Protein AF-0000000074164234 (afdb_homodimer)

Structure (mmCIF, N/CA/C/O backbone):
data_AF-0000000074164234-model_v1
#
loop_
_entity.id
_entity.type
_entity.pdbx_description
1 polymer 'Acyl-CoA thioesterase'
#
loop_
_atom_site.group_PDB
_atom_site.id
_atom_site.type_symbol
_atom_site.label_atom_id
_atom_site.label_alt_id
_atom_site.label_comp_id
_atom_site.label_asym_id
_atom_site.label_entity_id
_atom_site.label_seq_id
_atom_site.pdbx_PDB_ins_code
_atom_site.Cartn_x
_atom_site.Cartn_y
_atom_site.Cartn_z
_atom_site.occupancy
_atom_site.B_iso_or_equiv
_atom_site.auth_seq_id
_atom_site.auth_comp_id
_atom_site.auth_asym_id
_atom_site.auth_atom_id
_atom_site.pdbx_PDB_model_num
ATOM 1 N N . MET A 1 1 ? -7.734 9.016 20.547 1 56.59 1 MET A N 1
ATOM 2 C CA . MET A 1 1 ? -8.773 8.359 19.75 1 56.59 1 MET A CA 1
ATOM 3 C C . MET A 1 1 ? -9.836 9.359 19.312 1 56.59 1 MET A C 1
ATOM 5 O O . MET A 1 1 ? -10.367 10.109 20.125 1 56.59 1 MET A O 1
ATOM 9 N N . THR A 1 2 ? -9.555 9.797 17.906 1 63.31 2 THR A N 1
ATOM 10 C CA . THR A 1 2 ? -10.297 11.023 17.609 1 63.31 2 THR A CA 1
ATOM 11 C C . THR A 1 2 ? -11.805 10.773 17.656 1 63.31 2 THR A C 1
ATOM 13 O O . THR A 1 2 ? -12.266 9.68 17.312 1 63.31 2 THR A O 1
ATOM 16 N N . THR A 1 3 ? -12.469 11.641 18.266 1 69.12 3 THR A N 1
ATOM 17 C CA . THR A 1 3 ? -13.914 11.648 18.469 1 69.12 3 THR A CA 1
ATOM 18 C C . THR A 1 3 ? -14.641 11.992 17.172 1 69.12 3 THR A C 1
ATOM 20 O O . THR A 1 3 ? -15.781 11.594 16.969 1 69.12 3 THR A O 1
ATOM 23 N N . ASN A 1 4 ? -13.953 12.664 16.234 1 87 4 ASN A N 1
ATOM 24 C CA . ASN A 1 4 ? -14.617 13.07 14.992 1 87 4 ASN A CA 1
ATOM 25 C C . ASN A 1 4 ? -13.805 12.68 13.766 1 87 4 ASN A C 1
ATOM 27 O O . ASN A 1 4 ? -12.984 13.461 13.281 1 87 4 ASN A O 1
ATOM 31 N N . PRO A 1 5 ? -14.055 11.562 13.227 1 94.25 5 PRO A N 1
ATOM 32 C CA . PRO A 1 5 ? -13.289 11.125 12.055 1 94.25 5 PRO A CA 1
ATOM 33 C C . PRO A 1 5 ? -13.539 11.992 10.828 1 94.25 5 PRO A C 1
ATOM 35 O O . PRO A 1 5 ? -14.594 12.633 10.719 1 94.25 5 PRO A O 1
ATOM 38 N N . PHE A 1 6 ? -12.578 12.211 9.977 1 96 6 PHE A N 1
ATOM 39 C CA . PHE A 1 6 ? -12.703 12.906 8.703 1 96 6 PHE A CA 1
ATOM 40 C C . PHE A 1 6 ? -13.219 11.961 7.621 1 96 6 PHE A C 1
ATOM 42 O O . PHE A 1 6 ? -12.742 10.828 7.5 1 96 6 PHE A O 1
ATOM 49 N N . LYS A 1 7 ? -14.211 12.406 6.879 1 97.56 7 LYS A N 1
ATOM 50 C CA . LYS A 1 7 ? -14.805 11.586 5.824 1 97.56 7 LYS A CA 1
ATOM 51 C C . LYS A 1 7 ? -14.531 12.188 4.445 1 97.56 7 LYS A C 1
ATOM 53 O O . LYS A 1 7 ? -14.789 13.375 4.215 1 97.56 7 LYS A O 1
ATOM 58 N N . TYR A 1 8 ? -14 11.469 3.572 1 98.38 8 TYR A N 1
ATOM 59 C CA . TYR A 1 8 ? -13.68 11.852 2.205 1 98.38 8 TYR A CA 1
ATOM 60 C C . TYR A 1 8 ? -14.414 10.977 1.201 1 98.38 8 TYR A C 1
ATOM 62 O O . TYR A 1 8 ? -14.32 9.75 1.256 1 98.38 8 TYR A O 1
ATOM 70 N N . ILE A 1 9 ? -15.188 11.633 0.281 1 98.75 9 ILE A N 1
ATOM 71 C CA . ILE A 1 9 ? -15.984 10.898 -0.7 1 98.75 9 ILE A CA 1
ATOM 72 C C . ILE A 1 9 ? -15.367 11.07 -2.09 1 98.75 9 ILE A C 1
ATOM 74 O O . ILE A 1 9 ? -15.016 12.18 -2.488 1 98.75 9 ILE A O 1
ATOM 78 N N . THR A 1 10 ? -15.227 9.969 -2.775 1 98.69 10 THR A N 1
ATOM 79 C CA . THR A 1 10 ? -14.695 10.039 -4.133 1 98.69 10 THR A CA 1
ATOM 80 C C . THR A 1 10 ? -15.281 8.93 -5 1 98.69 10 THR A C 1
ATOM 82 O O . THR A 1 10 ? -15.852 7.965 -4.484 1 98.69 10 THR A O 1
ATOM 85 N N . ASN A 1 11 ? -15.164 9.039 -6.305 1 98.44 11 ASN A N 1
ATOM 86 C CA . ASN A 1 11 ? -15.594 8.023 -7.262 1 98.44 11 ASN A CA 1
ATOM 87 C C . ASN A 1 11 ? -14.492 7.004 -7.531 1 98.44 11 ASN A C 1
ATOM 89 O O . ASN A 1 11 ? -13.312 7.355 -7.578 1 98.44 11 ASN A O 1
ATOM 93 N N . ILE A 1 12 ? -14.914 5.773 -7.672 1 98.69 12 ILE A N 1
ATOM 94 C CA . ILE A 1 12 ? -14.008 4.809 -8.273 1 98.69 12 ILE A CA 1
ATOM 95 C C . ILE A 1 12 ? -13.914 5.055 -9.781 1 98.69 12 ILE A C 1
ATOM 97 O O . ILE A 1 12 ? -14.922 4.973 -10.492 1 98.69 12 ILE A O 1
ATOM 101 N N . ARG A 1 13 ? -12.805 5.359 -10.273 1 98.5 13 ARG A N 1
ATOM 102 C CA . ARG A 1 13 ? -12.609 5.617 -11.695 1 98.5 13 ARG A CA 1
ATOM 103 C C . ARG A 1 13 ? -12.469 4.312 -12.477 1 98.5 13 ARG A C 1
ATOM 105 O O . ARG A 1 13 ? -12.078 3.287 -11.914 1 98.5 13 ARG A O 1
ATOM 112 N N . PHE A 1 14 ? -12.766 4.352 -13.766 1 98.31 14 PHE A N 1
ATOM 113 C CA . PHE A 1 14 ? -12.617 3.189 -14.633 1 98.31 14 PHE A CA 1
ATOM 114 C C . PHE A 1 14 ? -11.18 2.674 -14.602 1 98.31 14 PHE A C 1
ATOM 116 O O . PHE A 1 14 ? -10.953 1.467 -14.492 1 98.31 14 PHE A O 1
ATOM 123 N N . VAL A 1 15 ? -10.117 3.477 -14.594 1 97.94 15 VAL A N 1
ATOM 124 C CA . VAL A 1 15 ? -8.703 3.135 -14.695 1 97.94 15 VAL A CA 1
ATOM 125 C C . VAL A 1 15 ? -8.219 2.549 -13.375 1 97.94 15 VAL A C 1
ATOM 127 O O . VAL A 1 15 ? -7.137 1.958 -13.305 1 97.94 15 VAL A O 1
ATOM 130 N N . ASP A 1 16 ? -9.07 2.693 -12.266 1 98.44 16 ASP A N 1
ATOM 131 C CA . ASP A 1 16 ? -8.695 2.152 -10.961 1 98.44 16 ASP A CA 1
ATOM 132 C C . ASP A 1 16 ? -8.797 0.628 -10.953 1 98.44 16 ASP A C 1
ATOM 134 O O . ASP A 1 16 ? -8.289 -0.025 -10.039 1 98.44 16 ASP A O 1
ATOM 138 N N . THR A 1 17 ? -9.539 0.045 -11.938 1 98.25 17 THR A N 1
ATOM 139 C CA . THR A 1 17 ? -9.797 -1.39 -11.945 1 98.25 17 THR A CA 1
ATOM 140 C C . THR A 1 17 ? -8.719 -2.135 -12.719 1 98.25 17 THR A C 1
ATOM 142 O O . THR A 1 17 ? -8.023 -1.539 -13.547 1 98.25 17 THR A O 1
ATOM 145 N N . ASP A 1 18 ? -8.57 -3.416 -12.359 1 96.75 18 ASP A N 1
ATOM 146 C CA . ASP A 1 18 ? -7.582 -4.242 -13.047 1 96.75 18 ASP A CA 1
ATOM 147 C C . ASP A 1 18 ? -8.258 -5.289 -13.93 1 96.75 18 ASP A C 1
ATOM 149 O O . ASP A 1 18 ? -9.461 -5.211 -14.188 1 96.75 18 ASP A O 1
ATOM 153 N N . LYS A 1 19 ? -7.457 -6.191 -14.5 1 92.5 19 LYS A N 1
ATOM 154 C CA . LYS A 1 19 ? -7.93 -7.152 -15.492 1 92.5 19 LYS A CA 1
ATOM 155 C C . LYS A 1 19 ? -9.008 -8.055 -14.906 1 92.5 19 LYS A C 1
ATOM 157 O O . LYS A 1 19 ? -9.734 -8.727 -15.648 1 92.5 19 LYS A O 1
ATOM 162 N N . TYR A 1 20 ? -9.18 -8.109 -13.57 1 91.88 20 TYR A N 1
ATOM 163 C CA . TYR A 1 20 ? -10.18 -8.961 -12.945 1 91.88 20 TYR A CA 1
ATOM 164 C C . TYR A 1 20 ? -11.453 -8.18 -12.641 1 91.88 20 TYR A C 1
ATOM 166 O O . TYR A 1 20 ? -12.383 -8.711 -12.039 1 91.88 20 TYR A O 1
ATOM 174 N N . GLY A 1 21 ? -11.398 -6.832 -12.969 1 95 21 GLY A N 1
ATOM 175 C CA . GLY A 1 21 ? -12.594 -6.012 -12.82 1 95 21 GLY A CA 1
ATOM 176 C C . GLY A 1 21 ? -12.734 -5.406 -11.438 1 95 21 GLY A C 1
ATOM 177 O O . GLY A 1 21 ? -13.773 -4.824 -11.117 1 95 21 GLY A O 1
ATOM 178 N N . HIS A 1 22 ? -11.773 -5.617 -10.609 1 97 22 HIS A N 1
ATOM 179 C CA . HIS A 1 22 ? -11.758 -5.055 -9.266 1 97 22 HIS A CA 1
ATOM 180 C C . HIS A 1 22 ? -10.789 -3.877 -9.172 1 97 22 HIS A C 1
ATOM 182 O O . HIS A 1 22 ? -9.859 -3.773 -9.969 1 97 22 HIS A O 1
ATOM 188 N N . VAL A 1 23 ? -11.055 -2.98 -8.234 1 98.62 23 VAL A N 1
ATOM 189 C CA . VAL A 1 23 ? -10.031 -1.978 -7.957 1 98.62 23 VAL A CA 1
ATOM 190 C C . VAL A 1 23 ? -8.711 -2.664 -7.602 1 98.62 23 VAL A C 1
ATOM 192 O O . VAL A 1 23 ? -8.68 -3.549 -6.742 1 98.62 23 VAL A O 1
ATOM 195 N N . ASN A 1 24 ? -7.68 -2.277 -8.281 1 98.25 24 ASN A N 1
ATOM 196 C CA . ASN A 1 24 ? -6.367 -2.857 -8.016 1 98.25 24 ASN A CA 1
ATOM 197 C C . ASN A 1 24 ? -5.91 -2.584 -6.586 1 98.25 24 ASN A C 1
ATOM 199 O O . ASN A 1 24 ? -6.105 -1.482 -6.066 1 98.25 24 ASN A O 1
ATOM 203 N N . ASN A 1 25 ? -5.27 -3.555 -6.012 1 97.94 25 ASN A N 1
ATOM 204 C CA . ASN A 1 25 ? -4.875 -3.479 -4.609 1 97.94 25 ASN A CA 1
ATOM 205 C C . ASN A 1 25 ? -3.99 -2.266 -4.344 1 97.94 25 ASN A C 1
ATOM 207 O O . ASN A 1 25 ? -4.023 -1.696 -3.25 1 97.94 25 ASN A O 1
ATOM 211 N N . SER A 1 26 ? -3.16 -1.853 -5.273 1 98.06 26 SER A N 1
ATOM 212 C CA . SER A 1 26 ? -2.258 -0.723 -5.07 1 98.06 26 SER A CA 1
ATOM 213 C C . SER A 1 26 ? -3.02 0.598 -5.066 1 98.06 26 SER A C 1
ATOM 215 O O . SER A 1 26 ? -2.568 1.579 -4.473 1 98.06 26 SER A O 1
ATOM 217 N N . ILE A 1 27 ? -4.152 0.667 -5.676 1 98.56 27 ILE A N 1
ATOM 218 C CA . ILE A 1 27 ? -4.918 1.894 -5.871 1 98.56 27 ILE A CA 1
ATOM 219 C C . ILE A 1 27 ? -5.523 2.34 -4.539 1 98.56 27 ILE A C 1
ATOM 221 O O . ILE A 1 27 ? -5.754 3.531 -4.324 1 98.56 27 ILE A O 1
ATOM 225 N N . TYR A 1 28 ? -5.785 1.416 -3.625 1 98.88 28 TYR A N 1
ATOM 226 C CA . TYR A 1 28 ? -6.387 1.733 -2.334 1 98.88 28 TYR A CA 1
ATOM 227 C C . TYR A 1 28 ? -5.543 2.75 -1.574 1 98.88 28 TYR A C 1
ATOM 229 O O . TYR A 1 28 ? -6.078 3.605 -0.866 1 98.88 28 TYR A O 1
ATOM 237 N N . PHE A 1 29 ? -4.27 2.658 -1.749 1 98.75 29 PHE A N 1
ATOM 238 C CA . PHE A 1 29 ? -3.359 3.553 -1.041 1 98.75 29 PHE A CA 1
ATOM 239 C C . PHE A 1 29 ? -3.469 4.973 -1.58 1 98.75 29 PHE A C 1
ATOM 241 O O . PHE A 1 29 ? -3.186 5.938 -0.865 1 98.75 29 PHE A O 1
ATOM 248 N N . ASN A 1 30 ? -3.873 5.117 -2.838 1 98.31 30 ASN A N 1
ATOM 249 C CA . ASN A 1 30 ? -4.188 6.441 -3.365 1 98.31 30 ASN A CA 1
ATOM 250 C C . ASN A 1 30 ? -5.402 7.047 -2.666 1 98.31 30 ASN A C 1
ATOM 252 O O . ASN A 1 30 ? -5.438 8.25 -2.408 1 98.31 30 ASN A O 1
ATOM 256 N N . TYR A 1 31 ? -6.383 6.203 -2.373 1 98.81 31 TYR A N 1
ATOM 257 C CA . TYR A 1 31 ? -7.566 6.695 -1.679 1 98.81 31 TYR A CA 1
ATOM 258 C C . TYR A 1 31 ? -7.207 7.227 -0.297 1 98.81 31 TYR A C 1
ATOM 260 O O . TYR A 1 31 ? -7.703 8.281 0.119 1 98.81 31 TYR A O 1
ATOM 268 N N . PHE A 1 32 ? -6.328 6.488 0.402 1 98.75 32 PHE A N 1
ATOM 269 C CA . PHE A 1 32 ? -5.902 6.922 1.729 1 98.75 32 PHE A CA 1
ATOM 270 C C . PHE A 1 32 ? -5.109 8.219 1.646 1 98.75 32 PHE A C 1
ATOM 272 O O . PHE A 1 32 ? -5.285 9.117 2.479 1 98.75 32 PHE A O 1
ATOM 279 N N . GLU A 1 33 ? -4.25 8.289 0.699 1 98.06 33 GLU A N 1
ATOM 280 C CA . GLU A 1 33 ? -3.471 9.5 0.484 1 98.06 33 GLU A CA 1
ATOM 281 C C . GLU A 1 33 ? -4.375 10.688 0.178 1 98.06 33 GLU A C 1
ATOM 283 O O . GLU A 1 33 ? -4.172 11.781 0.709 1 98.06 33 GLU A O 1
ATOM 288 N N . GLU A 1 34 ? -5.352 10.469 -0.679 1 97.94 34 GLU A N 1
ATOM 289 C CA . GLU A 1 34 ? -6.273 11.547 -1.031 1 97.94 34 GLU A CA 1
ATOM 290 C C . GLU A 1 34 ? -7.062 12.016 0.187 1 97.94 34 GLU A C 1
ATOM 292 O O . GLU A 1 34 ? -7.285 13.219 0.363 1 97.94 34 GLU A O 1
ATOM 297 N N . ALA A 1 35 ? -7.484 11.078 1 1 98.12 35 ALA A N 1
ATOM 298 C CA . ALA A 1 35 ? -8.188 11.438 2.23 1 98.12 35 ALA A CA 1
ATOM 299 C C . ALA A 1 35 ? -7.297 12.281 3.137 1 98.12 35 ALA A C 1
ATOM 301 O O . ALA A 1 35 ? -7.73 13.32 3.65 1 98.12 35 ALA A O 1
ATOM 302 N N . ARG A 1 36 ? -6.102 11.867 3.324 1 96.31 36 ARG A N 1
ATOM 303 C CA . ARG A 1 36 ? -5.152 12.586 4.168 1 96.31 36 ARG A CA 1
ATOM 304 C C . ARG A 1 36 ? -4.895 13.992 3.625 1 96.31 36 ARG A C 1
ATOM 306 O O . ARG A 1 36 ? -4.867 14.961 4.387 1 96.31 36 ARG A O 1
ATOM 313 N N . THR A 1 37 ? -4.719 14.086 2.305 1 95.44 37 THR A N 1
ATOM 314 C CA . THR A 1 37 ? -4.449 15.359 1.648 1 95.44 37 THR A CA 1
ATOM 315 C C . THR A 1 37 ? -5.645 16.297 1.786 1 95.44 37 THR A C 1
ATOM 317 O O . THR A 1 37 ? -5.48 17.469 2.127 1 95.44 37 THR A O 1
ATOM 320 N N . ALA A 1 38 ? -6.828 15.758 1.544 1 95.88 38 ALA A N 1
ATOM 321 C CA . ALA A 1 38 ? -8.047 16.547 1.699 1 95.88 38 ALA A CA 1
ATOM 322 C C . ALA A 1 38 ? -8.195 17.047 3.135 1 95.88 38 ALA A C 1
ATOM 324 O O . ALA A 1 38 ? -8.594 18.188 3.365 1 95.88 38 ALA A O 1
ATOM 325 N N . TRP A 1 39 ? -7.883 16.188 4.059 1 94.38 39 TRP A N 1
ATOM 326 C CA . TRP A 1 39 ? -7.953 16.531 5.477 1 94.38 39 TRP A CA 1
ATOM 327 C C . TRP A 1 39 ? -7.035 17.703 5.805 1 94.38 39 TRP A C 1
ATOM 329 O O . TRP A 1 39 ? -7.457 18.656 6.445 1 94.38 39 TRP A O 1
ATOM 339 N N . VAL A 1 40 ? -5.828 17.672 5.348 1 91.69 40 VAL A N 1
ATOM 340 C CA . VAL A 1 40 ? -4.855 18.734 5.609 1 91.69 40 VAL A CA 1
ATOM 341 C C . VAL A 1 40 ? -5.312 20.031 4.945 1 91.69 40 VAL A C 1
ATOM 343 O O . VAL A 1 40 ? -5.246 21.094 5.551 1 91.69 40 VAL A O 1
ATOM 346 N N . TYR A 1 41 ? -5.797 19.891 3.746 1 91.31 41 TYR A N 1
ATOM 347 C CA . TYR A 1 41 ? -6.148 21.062 2.967 1 91.31 41 TYR A CA 1
ATOM 348 C C . TYR A 1 41 ? -7.43 21.703 3.492 1 91.31 41 TYR A C 1
ATOM 350 O O . TYR A 1 41 ? -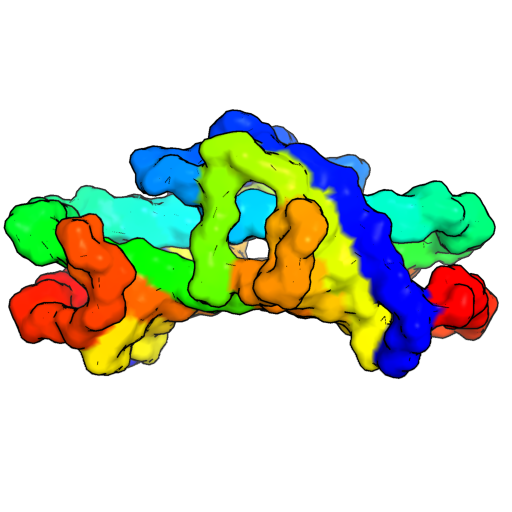7.719 22.859 3.205 1 91.31 41 TYR A O 1
ATOM 358 N N . ASN A 1 42 ? -8.203 20.938 4.195 1 89.88 42 ASN A N 1
ATOM 359 C CA . ASN A 1 42 ? -9.422 21.453 4.805 1 89.88 42 ASN A CA 1
ATOM 360 C C . ASN A 1 42 ? -9.109 22.375 5.98 1 89.88 42 ASN A C 1
ATOM 362 O O . ASN A 1 42 ? -9.977 23.125 6.438 1 89.88 42 ASN A O 1
ATOM 366 N N . SER A 1 43 ? -7.875 22.297 6.504 1 88.12 43 SER A N 1
ATOM 367 C CA . SER A 1 43 ? -7.43 23.172 7.578 1 88.12 43 SER A CA 1
ATOM 368 C C . SER A 1 43 ? -6.359 24.141 7.094 1 88.12 43 SER A C 1
ATOM 370 O O . SER A 1 43 ? -5.168 23.828 7.125 1 88.12 43 SER A O 1
ATOM 372 N N . LYS A 1 44 ? -6.684 25.328 6.809 1 88.88 44 LYS A N 1
ATOM 373 C CA . LYS A 1 44 ? -5.754 26.328 6.316 1 88.88 44 LYS A CA 1
ATOM 374 C C . LYS A 1 44 ? -4.688 26.656 7.359 1 88.88 44 LYS A C 1
ATOM 376 O O . LYS A 1 44 ? -3.527 26.891 7.016 1 88.88 44 LYS A O 1
ATOM 381 N N . GLN A 1 45 ? -5.129 26.625 8.539 1 90.31 45 GLN A N 1
ATOM 382 C CA . GLN A 1 45 ? -4.203 26.938 9.617 1 90.31 45 GLN A CA 1
ATOM 383 C C . GLN A 1 45 ? -3.125 25.875 9.75 1 90.31 45 GLN A C 1
ATOM 385 O O . GLN A 1 45 ? -1.947 26.188 9.938 1 90.31 45 GLN A O 1
ATOM 390 N N . LEU A 1 46 ? -3.521 24.703 9.594 1 90.06 46 LEU A N 1
ATOM 391 C CA . LEU A 1 46 ? -2.584 23.594 9.703 1 90.06 46 LEU A CA 1
ATOM 392 C C . LEU A 1 46 ? -1.544 23.641 8.586 1 90.06 46 LEU A C 1
ATOM 394 O O . LEU A 1 46 ? -0.342 23.562 8.852 1 90.06 46 LEU A O 1
ATOM 398 N N . ILE A 1 47 ? -1.964 23.828 7.449 1 90.75 47 ILE A N 1
ATOM 399 C CA . ILE A 1 47 ? -1.076 23.828 6.293 1 90.75 47 ILE A CA 1
ATOM 400 C C . ILE A 1 47 ? -0.138 25.031 6.359 1 90.75 47 ILE A C 1
ATOM 402 O O . ILE A 1 47 ? 1.067 24.906 6.137 1 90.75 47 ILE A O 1
ATOM 406 N N . SER A 1 48 ? -0.704 26.219 6.645 1 92.94 48 SER A N 1
ATOM 407 C CA . SER A 1 48 ? 0.089 27.438 6.723 1 92.94 48 SER A CA 1
ATOM 408 C C . SER A 1 48 ? 1.156 27.328 7.809 1 92.94 48 SER A C 1
ATOM 410 O O . SER A 1 48 ? 2.311 27.703 7.59 1 92.94 48 SER A O 1
ATOM 412 N N . TRP A 1 49 ? 0.745 26.875 8.906 1 93.19 49 TRP A N 1
ATOM 413 C CA . TRP A 1 49 ? 1.676 26.75 10.023 1 93.19 49 TRP A CA 1
ATOM 414 C C . TRP A 1 49 ? 2.814 25.797 9.688 1 93.19 49 TRP A C 1
ATOM 416 O O . TRP A 1 49 ? 3.984 26.109 9.922 1 93.19 49 TRP A O 1
ATOM 426 N N . ALA A 1 50 ? 2.502 24.641 9.188 1 93 50 ALA A N 1
ATOM 427 C CA . ALA A 1 50 ? 3.504 23.625 8.852 1 93 50 ALA A CA 1
ATOM 428 C C . ALA A 1 50 ? 4.504 24.172 7.832 1 93 50 ALA A C 1
ATOM 430 O O . ALA A 1 50 ? 5.711 23.969 7.969 1 93 50 ALA A O 1
ATOM 431 N N . GLU A 1 51 ? 3.992 24.828 6.84 1 92 51 GLU A N 1
ATOM 432 C CA . GLU A 1 51 ? 4.844 25.406 5.801 1 92 51 GLU A CA 1
ATOM 433 C C . GLU A 1 51 ? 5.773 26.469 6.371 1 92 51 GLU A C 1
ATOM 435 O O . GLU A 1 51 ? 6.973 26.469 6.086 1 92 51 GLU A O 1
ATOM 440 N N . GLN A 1 52 ? 5.242 27.312 7.188 1 95 52 GLN A N 1
ATOM 441 C CA . GLN A 1 52 ? 6 28.422 7.766 1 95 52 GLN A CA 1
ATOM 442 C C . GLN A 1 52 ? 7.098 27.906 8.695 1 95 52 GLN A C 1
ATOM 444 O O . GLN A 1 52 ? 8.148 28.531 8.82 1 95 52 GLN A O 1
ATOM 449 N N . ASN A 1 53 ? 6.875 26.797 9.273 1 96.06 53 ASN A N 1
ATOM 450 C CA . ASN A 1 53 ? 7.812 26.281 10.266 1 96.06 53 ASN A CA 1
ATOM 451 C C . ASN A 1 53 ? 8.633 25.109 9.727 1 96.06 53 ASN A C 1
ATOM 453 O O . ASN A 1 53 ? 9.289 24.406 10.484 1 96.06 53 ASN A O 1
ATOM 457 N N . SER A 1 54 ? 8.531 24.828 8.477 1 95.75 54 SER A N 1
ATOM 458 C CA . SER A 1 54 ? 9.305 23.812 7.766 1 95.75 54 SER A CA 1
ATOM 459 C C . SER A 1 54 ? 9.086 22.422 8.367 1 95.75 54 SER A C 1
ATOM 461 O O . SER A 1 54 ? 10.031 21.656 8.547 1 95.75 54 SER A O 1
ATOM 463 N N . VAL A 1 55 ? 7.832 22.141 8.781 1 96.06 55 VAL A N 1
ATOM 464 C CA . VAL A 1 55 ? 7.477 20.828 9.32 1 96.06 55 VAL A CA 1
ATOM 465 C C . VAL A 1 55 ? 6.781 20 8.242 1 96.06 55 VAL A C 1
ATOM 467 O O . VAL A 1 55 ? 5.883 20.5 7.555 1 96.06 55 VAL A O 1
ATOM 470 N N . GLN A 1 56 ? 7.227 18.781 8.125 1 94.31 56 GLN A N 1
ATOM 471 C CA . GLN A 1 56 ? 6.637 17.859 7.168 1 94.31 56 GLN A CA 1
ATOM 472 C C . GLN A 1 56 ? 6.43 16.484 7.793 1 94.31 56 GLN A C 1
ATOM 474 O O . GLN A 1 56 ? 7.098 16.125 8.766 1 94.31 56 GLN A O 1
ATOM 479 N N . PHE A 1 57 ? 5.434 15.836 7.316 1 95.75 57 PHE A N 1
ATOM 480 C CA . PHE A 1 57 ? 5.23 14.438 7.684 1 95.75 57 PHE A CA 1
ATOM 481 C C . PHE A 1 57 ? 5.492 13.523 6.492 1 95.75 57 PHE A C 1
ATOM 483 O O . PHE A 1 57 ? 5.121 13.844 5.359 1 95.75 57 PHE A O 1
ATOM 490 N N . VAL A 1 58 ? 6.152 12.422 6.758 1 95.94 58 VAL A N 1
ATOM 491 C CA . VAL A 1 58 ? 6.387 11.422 5.723 1 95.94 58 VAL A CA 1
ATOM 492 C C . VAL A 1 58 ? 5.855 10.062 6.184 1 95.94 58 VAL A C 1
ATOM 494 O O . VAL A 1 58 ? 5.914 9.734 7.367 1 95.94 58 VAL A O 1
ATOM 497 N N . ILE A 1 59 ? 5.324 9.336 5.273 1 98.19 59 ILE A N 1
ATOM 498 C CA . ILE A 1 59 ? 4.832 7.996 5.594 1 98.19 59 ILE A CA 1
ATOM 499 C C . ILE A 1 59 ? 6.008 7.066 5.875 1 98.19 59 ILE A C 1
ATOM 501 O O . ILE A 1 59 ? 6.891 6.898 5.027 1 98.19 59 ILE A O 1
ATOM 505 N N . SER A 1 60 ? 6.008 6.465 7.008 1 98.25 60 SER A N 1
ATOM 506 C CA . SER A 1 60 ? 7.051 5.504 7.359 1 98.25 60 SER A CA 1
ATOM 507 C C . SER A 1 60 ? 6.559 4.07 7.199 1 98.25 60 SER A C 1
ATOM 509 O O . SER A 1 60 ? 7.359 3.15 7.012 1 98.25 60 SER A O 1
ATOM 511 N N . GLU A 1 61 ? 5.277 3.887 7.305 1 98.81 61 GLU A N 1
ATOM 512 C CA . GLU A 1 61 ? 4.688 2.559 7.191 1 98.81 61 GLU A CA 1
ATOM 513 C C . GLU A 1 61 ? 3.221 2.641 6.773 1 98.81 61 GLU A C 1
ATOM 515 O O . GLU A 1 61 ? 2.494 3.535 7.211 1 98.81 61 GLU A O 1
ATOM 520 N N . GLN A 1 62 ? 2.811 1.71 5.984 1 98.69 62 GLN A N 1
ATOM 521 C CA . GLN A 1 62 ? 1.401 1.588 5.629 1 98.69 62 GLN A CA 1
ATOM 522 C C . GLN A 1 62 ? 0.983 0.124 5.535 1 98.69 62 GLN A C 1
ATOM 524 O O . GLN A 1 62 ? 1.768 -0.725 5.105 1 98.69 62 GLN A O 1
ATOM 529 N N . CYS A 1 63 ? -0.278 -0.09 5.879 1 98.88 63 CYS A N 1
ATOM 530 C CA . CYS A 1 63 ? -0.863 -1.425 5.801 1 98.88 63 CYS A CA 1
ATOM 531 C C . CYS A 1 63 ? -2.322 -1.356 5.367 1 98.88 63 CYS A C 1
ATOM 533 O O . CYS A 1 63 ? -3.037 -0.417 5.719 1 98.88 63 CYS A O 1
ATOM 535 N N . CYS A 1 64 ? -2.744 -2.324 4.664 1 98.94 64 CYS A N 1
ATOM 536 C CA . CYS A 1 64 ? -4.117 -2.402 4.18 1 98.94 64 CYS A CA 1
ATOM 537 C C . CYS A 1 64 ? -4.637 -3.834 4.238 1 98.94 64 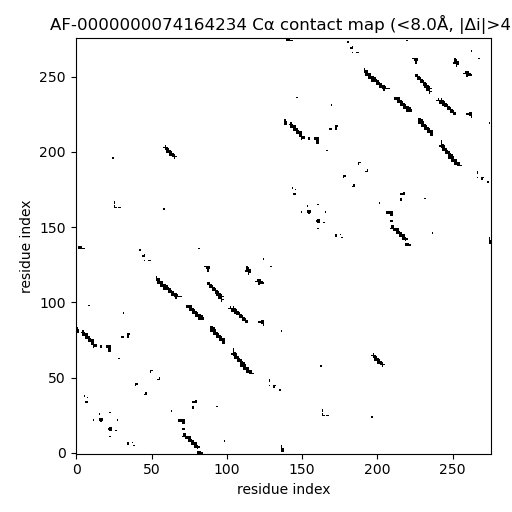CYS A C 1
ATOM 539 O O . CYS A 1 64 ? -3.957 -4.762 3.799 1 98.94 64 CYS A O 1
ATOM 541 N N . LYS A 1 65 ? -5.754 -3.996 4.812 1 98.88 65 LYS A N 1
ATOM 542 C CA . LYS A 1 65 ? -6.492 -5.254 4.809 1 98.88 65 LYS A CA 1
ATOM 543 C C . LYS A 1 65 ? -7.707 -5.18 3.887 1 98.88 65 LYS A C 1
ATOM 545 O O . LYS A 1 65 ? -8.578 -4.324 4.066 1 98.88 65 LYS A O 1
ATOM 550 N N . TYR A 1 66 ? -7.711 -6.047 2.963 1 98.62 66 TYR A N 1
ATOM 551 C CA . TYR A 1 66 ? -8.797 -6.094 1.989 1 98.62 66 TYR A CA 1
ATOM 552 C C . TYR A 1 66 ? -9.859 -7.105 2.402 1 98.62 66 TYR A C 1
ATOM 554 O O . TYR A 1 66 ? -9.609 -8.312 2.406 1 98.62 66 TYR A O 1
ATOM 562 N N . ILE A 1 67 ? -11.023 -6.633 2.66 1 98.06 67 ILE A N 1
ATOM 563 C CA . ILE A 1 67 ? -12.094 -7.496 3.162 1 98.06 67 ILE A CA 1
ATOM 564 C C . ILE A 1 67 ? -12.992 -7.93 2.008 1 98.06 67 ILE A C 1
ATOM 566 O O . ILE A 1 67 ? -13.227 -9.125 1.808 1 98.06 67 ILE A O 1
ATOM 570 N N . LEU A 1 68 ? -13.539 -6.973 1.26 1 97.06 68 LEU A N 1
ATOM 571 C CA . LEU A 1 68 ? -14.328 -7.199 0.053 1 97.06 68 LEU A CA 1
ATOM 572 C C . LEU A 1 68 ? -13.789 -6.367 -1.108 1 97.06 68 LEU A C 1
ATOM 574 O O . LEU A 1 68 ? -13.195 -5.305 -0.896 1 97.06 68 LEU A O 1
ATOM 578 N N . PRO A 1 69 ? -14.023 -6.883 -2.305 1 96.88 69 PRO A N 1
ATOM 579 C CA . PRO A 1 69 ? -13.523 -6.125 -3.453 1 96.88 69 PRO A CA 1
ATOM 580 C C . PRO A 1 69 ? -14.328 -4.855 -3.723 1 96.88 69 PRO A C 1
ATOM 582 O O . PRO A 1 69 ? -15.531 -4.812 -3.441 1 96.88 69 PRO A O 1
ATOM 585 N N . LEU A 1 70 ? -13.672 -3.812 -4.227 1 98.31 70 LEU A N 1
ATOM 586 C CA . LEU A 1 70 ? -14.312 -2.613 -4.758 1 98.31 70 LEU A CA 1
ATOM 587 C C . LEU A 1 70 ? -14.477 -2.709 -6.27 1 98.31 70 LEU A C 1
ATOM 589 O O . LEU A 1 70 ? -13.586 -3.186 -6.969 1 98.31 70 LEU A O 1
ATOM 593 N N . LEU A 1 71 ? -15.594 -2.182 -6.77 1 97.75 71 LEU A N 1
ATOM 594 C CA . LEU A 1 71 ? -15.914 -2.287 -8.188 1 97.75 71 LEU A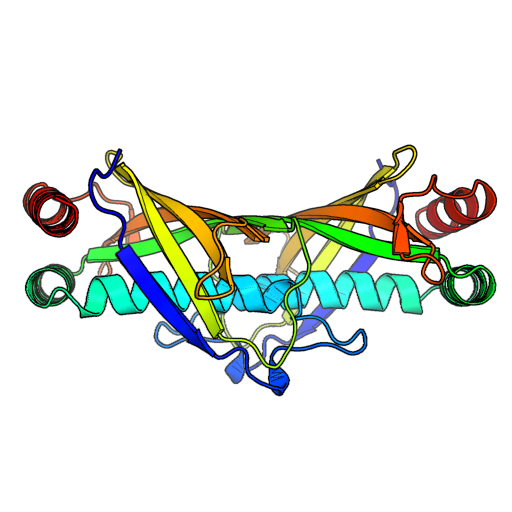 CA 1
ATOM 595 C C . LEU A 1 71 ? -16.297 -0.929 -8.766 1 97.75 71 LEU A C 1
ATOM 597 O O . LEU A 1 71 ? -16.797 -0.065 -8.039 1 97.75 71 LEU A O 1
ATOM 601 N N . HIS A 1 72 ? -16 -0.81 -9.992 1 98.06 72 HIS A N 1
ATOM 602 C CA . HIS A 1 72 ? -16.547 0.314 -10.75 1 98.06 72 HIS A CA 1
ATOM 603 C C . HIS A 1 72 ? -17.844 -0.062 -11.453 1 98.06 72 HIS A C 1
ATOM 605 O O . HIS A 1 72 ? -17.984 -1.184 -11.938 1 98.06 72 HIS A O 1
ATOM 611 N N . PRO A 1 73 ? -18.766 0.764 -11.508 1 97.56 73 PRO A N 1
ATOM 612 C CA . PRO A 1 73 ? -18.781 2.113 -10.938 1 97.56 73 PRO A CA 1
ATOM 613 C C . PRO A 1 73 ? -19.312 2.143 -9.508 1 97.56 73 PRO A C 1
ATOM 615 O O . PRO A 1 73 ? -20.297 1.456 -9.195 1 97.56 73 PRO A O 1
ATOM 618 N N . ASN A 1 74 ? -18.656 2.793 -8.609 1 97.94 74 ASN A N 1
ATOM 619 C CA . ASN A 1 74 ? -19.156 3.086 -7.27 1 97.94 74 ASN A CA 1
ATOM 620 C C . ASN A 1 74 ? -18.5 4.332 -6.684 1 97.94 74 ASN A C 1
ATOM 622 O O . ASN A 1 74 ? -17.453 4.758 -7.148 1 97.94 74 ASN A O 1
ATOM 626 N N . LYS A 1 75 ? -19.234 4.973 -5.75 1 98.62 75 LYS A N 1
ATOM 627 C CA . LYS A 1 75 ? -18.641 5.984 -4.879 1 98.62 75 LYS A CA 1
ATOM 628 C C . LYS A 1 75 ? -18.266 5.391 -3.521 1 98.62 75 LYS A C 1
ATOM 630 O O . LYS A 1 75 ? -19.031 4.594 -2.959 1 98.62 75 LYS A O 1
ATOM 635 N N . ILE A 1 76 ? -17.141 5.836 -3.051 1 98.88 76 ILE A N 1
ATOM 636 C CA . ILE A 1 76 ? -16.703 5.289 -1.771 1 98.88 76 ILE A CA 1
ATOM 637 C C . ILE A 1 76 ? -16.516 6.418 -0.763 1 98.88 76 ILE A C 1
ATOM 639 O O . ILE A 1 76 ? -16.281 7.566 -1.145 1 98.88 76 ILE A O 1
ATOM 643 N N . GLN A 1 77 ? -16.734 6.066 0.483 1 98.88 77 GLN A N 1
ATOM 644 C CA . GLN A 1 77 ? -16.391 6.922 1.615 1 98.88 77 GLN A CA 1
ATOM 645 C C . GLN A 1 77 ? -15.172 6.395 2.357 1 98.88 77 GLN A C 1
ATOM 647 O O . GLN A 1 77 ? -15.164 5.258 2.83 1 98.88 77 GLN A O 1
ATOM 652 N N . VAL A 1 78 ? -14.156 7.148 2.371 1 98.81 78 VAL A N 1
ATOM 653 C CA . VAL A 1 78 ? -12.977 6.871 3.184 1 98.81 78 VAL A CA 1
ATOM 654 C C . VAL A 1 78 ? -13.086 7.605 4.516 1 98.81 78 VAL A C 1
ATOM 656 O O . VAL A 1 78 ? -13.125 8.836 4.555 1 98.81 78 VAL A O 1
ATOM 659 N N . THR A 1 79 ? -13.172 6.84 5.551 1 98.56 79 THR A N 1
ATOM 660 C CA . THR A 1 79 ? -13.18 7.422 6.887 1 98.56 79 THR A CA 1
ATOM 661 C C . THR A 1 79 ? -11.789 7.352 7.52 1 98.56 79 THR A C 1
ATOM 663 O O . THR A 1 79 ? -11.203 6.27 7.609 1 98.56 79 THR A O 1
ATOM 666 N N . GLN A 1 80 ? -11.32 8.492 7.918 1 97.88 80 GLN A N 1
ATOM 667 C CA . GLN A 1 80 ? -9.969 8.633 8.445 1 97.88 80 GLN A CA 1
ATOM 668 C C . GLN A 1 80 ? -10 9.008 9.93 1 97.88 80 GLN A C 1
ATOM 670 O O . GLN A 1 80 ? -10.648 9.984 10.312 1 97.88 80 GLN A O 1
ATOM 675 N N . TYR A 1 81 ? -9.258 8.227 10.695 1 96.31 81 TYR A N 1
ATOM 676 C CA . TYR A 1 81 ? -9.094 8.461 12.125 1 96.31 81 TYR A CA 1
ATOM 677 C C . TYR A 1 81 ? -7.637 8.781 12.461 1 96.31 81 TYR A C 1
ATOM 679 O O . TYR A 1 81 ? -6.723 8.219 11.859 1 96.31 81 TYR A O 1
ATOM 687 N N . ILE A 1 82 ? -7.504 9.672 13.406 1 95.94 82 ILE A N 1
ATOM 688 C CA . ILE A 1 82 ? -6.195 9.75 14.047 1 95.94 82 ILE A CA 1
ATOM 689 C C . ILE A 1 82 ? -6.145 8.805 15.25 1 95.94 82 ILE A C 1
ATOM 691 O O . ILE A 1 82 ? -6.77 9.07 16.281 1 95.94 82 ILE A O 1
ATOM 695 N N . ALA A 1 83 ? -5.41 7.801 15.141 1 96.31 83 ALA A N 1
ATOM 696 C CA . ALA A 1 83 ? -5.41 6.738 16.141 1 96.31 83 ALA A CA 1
ATOM 697 C C . ALA A 1 83 ? -4.449 7.059 17.281 1 96.31 83 ALA A C 1
ATOM 699 O O . ALA A 1 83 ? -4.684 6.668 18.422 1 96.31 83 ALA A O 1
ATOM 700 N N . LYS A 1 84 ? -3.395 7.695 16.953 1 95.56 84 LYS A N 1
ATOM 701 C CA . LYS A 1 84 ? -2.346 7.984 17.922 1 95.56 84 LYS A CA 1
ATOM 702 C C . LYS A 1 84 ? -1.509 9.188 17.5 1 95.56 84 LYS A C 1
ATOM 704 O O . LYS A 1 84 ? -1.175 9.32 16.312 1 95.56 84 LYS A O 1
ATOM 709 N N . ILE A 1 85 ? -1.258 10.031 18.406 1 95.44 85 ILE A N 1
ATOM 710 C CA . ILE A 1 85 ? -0.265 11.086 18.234 1 95.44 85 ILE A CA 1
ATOM 711 C C . ILE A 1 85 ? 0.889 10.875 19.203 1 95.44 85 ILE A C 1
ATOM 713 O O . ILE A 1 85 ? 0.715 11.016 20.422 1 95.44 85 ILE A O 1
ATOM 717 N N . GLY A 1 86 ? 2.006 10.492 18.672 1 96.19 86 GLY A N 1
ATOM 718 C CA . GLY A 1 86 ? 3.193 10.305 19.484 1 96.19 86 GLY A CA 1
ATOM 719 C C . GLY A 1 86 ? 4.07 11.539 19.562 1 96.19 86 GLY A C 1
ATOM 720 O O . GLY A 1 86 ? 3.637 12.641 19.203 1 96.19 86 GLY A O 1
ATOM 721 N N . ALA A 1 87 ? 5.316 11.336 20.078 1 97.25 87 ALA A N 1
ATOM 722 C CA . ALA A 1 87 ? 6.246 12.453 20.219 1 97.25 87 ALA A CA 1
ATOM 723 C C . ALA A 1 87 ? 6.727 12.938 18.844 1 97.25 87 ALA A C 1
ATOM 725 O O . ALA A 1 87 ? 6.836 14.141 18.609 1 97.25 87 ALA A O 1
ATOM 726 N N . ALA A 1 88 ? 7.012 11.977 17.953 1 98.12 88 ALA A N 1
ATOM 727 C CA . ALA A 1 88 ? 7.594 12.344 16.672 1 98.12 88 ALA A CA 1
ATOM 728 C C . ALA A 1 88 ? 6.887 11.625 15.523 1 98.12 88 ALA A C 1
ATOM 730 O O . ALA A 1 88 ? 7.449 11.477 14.438 1 98.12 88 ALA A O 1
ATOM 731 N N . SER A 1 89 ? 5.66 11.062 15.852 1 98.25 89 SER A N 1
ATOM 732 C CA . SER A 1 89 ? 4.926 10.32 14.828 1 98.25 89 SER A CA 1
ATOM 733 C C . SER A 1 89 ? 3.422 10.375 15.078 1 98.25 89 SER A C 1
ATOM 735 O O . SER A 1 89 ? 2.98 10.75 16.172 1 98.25 89 SER A O 1
ATOM 737 N N . MET A 1 90 ? 2.699 10.086 14.047 1 97.25 90 MET A N 1
ATOM 738 C CA . MET A 1 90 ? 1.247 9.945 14.133 1 97.25 90 MET A CA 1
ATOM 739 C C . MET A 1 90 ? 0.763 8.742 13.336 1 97.25 90 MET A C 1
ATOM 741 O O . MET A 1 90 ? 1.392 8.352 12.344 1 97.25 90 MET A O 1
ATOM 745 N N . GLU A 1 91 ? -0.35 8.195 13.844 1 98.19 91 GLU A N 1
ATOM 746 C CA . GLU A 1 91 ? -0.929 7.027 13.188 1 98.19 91 GLU A CA 1
ATOM 747 C C . GLU A 1 91 ? -2.367 7.297 12.75 1 98.19 91 GLU A C 1
ATOM 749 O O . GLU A 1 91 ? -3.186 7.762 13.539 1 98.19 91 GLU A O 1
ATOM 754 N N . PHE A 1 92 ? -2.564 7.051 11.5 1 98 92 PHE A N 1
ATOM 755 C CA . PHE A 1 92 ? -3.912 7.113 10.945 1 98 92 PHE A CA 1
ATOM 756 C C . PHE A 1 92 ? -4.484 5.711 10.766 1 98 92 PHE A C 1
ATOM 758 O O . PHE A 1 92 ? -3.752 4.77 10.461 1 98 92 PHE A O 1
ATOM 765 N N . GLU A 1 93 ? -5.773 5.637 10.961 1 98.62 93 GLU A N 1
ATOM 766 C CA . GLU A 1 93 ? -6.547 4.461 10.57 1 98.62 93 GLU A CA 1
ATOM 767 C C . GLU A 1 93 ? -7.637 4.824 9.57 1 98.62 93 GLU A C 1
ATOM 769 O O . GLU A 1 93 ? -8.172 5.938 9.594 1 98.62 93 GLU A O 1
ATOM 774 N N . TYR A 1 94 ? -7.906 3.896 8.719 1 98.81 94 TYR A N 1
ATOM 775 C CA . TYR A 1 94 ? -8.875 4.156 7.66 1 98.81 94 TYR A CA 1
ATOM 776 C C . TYR A 1 94 ? -9.883 3.021 7.555 1 98.81 94 TYR A C 1
ATOM 778 O O . TYR A 1 94 ? -9.555 1.86 7.805 1 98.81 94 TYR A O 1
ATOM 786 N N . GLU A 1 95 ? -11.047 3.381 7.152 1 98.88 95 GLU A N 1
ATOM 787 C CA . GLU A 1 95 ? -12.07 2.461 6.664 1 98.88 95 GLU A CA 1
ATOM 788 C C . GLU A 1 95 ? -12.641 2.928 5.328 1 98.88 95 GLU A C 1
ATOM 790 O O . GLU A 1 95 ? -12.867 4.121 5.129 1 98.88 95 GLU A O 1
ATOM 795 N N . ILE A 1 96 ? -12.82 2.035 4.453 1 98.94 96 ILE A N 1
ATOM 796 C CA . ILE A 1 96 ? -13.547 2.34 3.227 1 98.94 96 ILE A CA 1
ATOM 797 C C . ILE A 1 96 ? -14.898 1.619 3.232 1 98.94 96 ILE A C 1
ATOM 799 O O . ILE A 1 96 ? -14.977 0.446 3.602 1 98.94 96 ILE A O 1
ATOM 803 N N . ARG A 1 97 ? -15.898 2.314 2.85 1 98.81 97 ARG A N 1
ATOM 804 C CA . ARG A 1 97 ? -17.234 1.798 2.602 1 98.81 97 ARG A CA 1
ATOM 805 C C . ARG A 1 97 ? -17.781 2.279 1.257 1 98.81 97 ARG A C 1
ATOM 807 O O . ARG A 1 97 ? -17.344 3.322 0.754 1 98.81 97 ARG A O 1
ATOM 814 N N . ILE A 1 98 ? -18.688 1.452 0.689 1 98.69 98 ILE A N 1
ATOM 815 C CA . ILE A 1 98 ? -19.5 2.016 -0.385 1 98.69 98 ILE A CA 1
ATOM 816 C C . ILE A 1 98 ? -20.391 3.117 0.172 1 98.69 98 ILE A C 1
ATOM 818 O O . ILE A 1 98 ? -20.984 2.963 1.245 1 98.69 98 ILE A O 1
ATOM 822 N N . LEU A 1 99 ? -20.453 4.238 -0.553 1 98.56 99 LEU A N 1
ATOM 823 C CA . LEU A 1 99 ? -21.234 5.355 -0.05 1 98.56 99 LEU A CA 1
ATOM 824 C C . LEU A 1 99 ? -22.672 4.918 0.25 1 98.56 99 LEU A C 1
ATOM 826 O O . LEU A 1 99 ? -23.328 4.312 -0.598 1 98.56 99 LEU A O 1
ATOM 830 N N . GLY A 1 100 ? -23.109 5.164 1.432 1 97.69 100 GLY A N 1
ATOM 831 C CA . GLY A 1 100 ? -24.469 4.82 1.833 1 97.69 100 GLY A CA 1
ATOM 832 C C . GLY A 1 100 ? -24.562 3.465 2.512 1 97.69 100 GLY A C 1
ATOM 833 O O . GLY A 1 100 ? -25.625 3.094 3.021 1 97.69 100 GLY A O 1
ATOM 834 N N . SER A 1 101 ? -23.531 2.684 2.482 1 98.06 101 SER A N 1
ATOM 835 C CA . SER A 1 101 ? -23.5 1.375 3.127 1 98.06 101 SER A CA 1
ATOM 836 C C . SER A 1 101 ? -22.781 1.433 4.465 1 98.06 101 SER A C 1
ATOM 838 O O . SER A 1 101 ? -21.859 2.234 4.641 1 98.06 101 SER A O 1
ATOM 840 N N . ASP A 1 102 ? -23.172 0.583 5.332 1 97.56 102 ASP A N 1
ATOM 841 C CA . ASP A 1 102 ? -22.5 0.502 6.625 1 97.56 102 ASP A CA 1
ATOM 842 C C . ASP A 1 102 ? -21.422 -0.576 6.617 1 97.56 102 ASP A C 1
ATOM 844 O O . ASP A 1 102 ? -20.641 -0.694 7.57 1 97.56 102 ASP A O 1
ATOM 848 N N . GLU A 1 103 ? -21.359 -1.271 5.586 1 98.25 103 GLU A N 1
ATOM 849 C CA . GLU A 1 103 ? -20.406 -2.381 5.5 1 98.25 103 GLU A CA 1
ATOM 850 C C . GLU A 1 103 ? -18.984 -1.881 5.266 1 98.25 103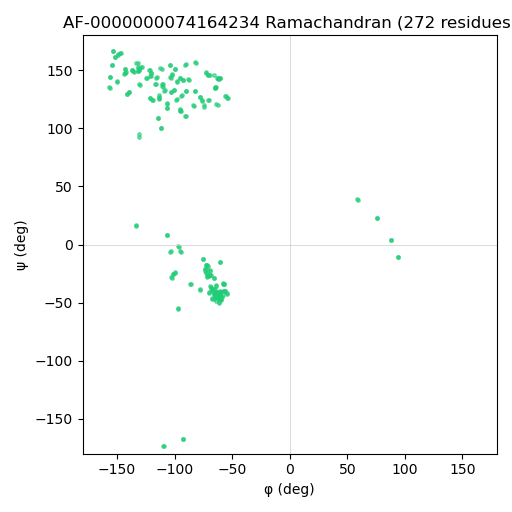 GLU A C 1
ATOM 852 O O . GLU A 1 103 ? -18.734 -1.13 4.32 1 98.25 103 GLU A O 1
ATOM 857 N N . VAL A 1 104 ? -18.062 -2.285 6.16 1 98.69 104 VAL A N 1
ATOM 858 C CA . VAL A 1 104 ? -16.656 -1.947 5.977 1 98.69 104 VAL A CA 1
ATOM 859 C C . VAL A 1 104 ? -16.047 -2.877 4.934 1 98.69 104 VAL A C 1
ATOM 861 O O . VAL A 1 104 ? -16.078 -4.098 5.086 1 98.69 104 VAL A O 1
ATOM 864 N N . ILE A 1 105 ? -15.406 -2.281 3.902 1 98.5 105 ILE A N 1
ATOM 865 C CA . ILE A 1 105 ? -14.852 -3.035 2.783 1 98.5 105 ILE A CA 1
ATOM 866 C C . ILE A 1 105 ? -13.336 -3.146 2.938 1 98.5 105 ILE A C 1
ATOM 868 O O . ILE A 1 105 ? -12.719 -4.082 2.42 1 98.5 105 ILE A O 1
ATOM 872 N N . THR A 1 106 ? -12.766 -2.227 3.562 1 98.75 106 THR A N 1
ATOM 873 C CA . THR A 1 106 ? -11.32 -2.141 3.703 1 98.75 106 THR A CA 1
ATOM 874 C C . THR A 1 106 ? -10.938 -1.449 5.012 1 98.75 106 THR A C 1
ATOM 876 O O . THR A 1 106 ? -11.578 -0.476 5.41 1 98.75 106 THR A O 1
ATOM 879 N N . ARG A 1 107 ? -9.906 -1.937 5.68 1 98.88 107 ARG A N 1
ATOM 880 C CA . ARG A 1 107 ? -9.25 -1.261 6.793 1 98.88 107 ARG A CA 1
ATOM 881 C C . ARG A 1 107 ? -7.77 -1.035 6.492 1 98.88 107 ARG A C 1
ATOM 883 O O . ARG A 1 107 ? -7.117 -1.888 5.891 1 98.88 107 ARG A O 1
ATOM 890 N N . ALA A 1 108 ? -7.297 0.05 6.965 1 98.94 108 ALA A N 1
ATOM 891 C CA . ALA A 1 108 ? -5.895 0.356 6.691 1 98.94 108 ALA A CA 1
ATOM 892 C C . ALA A 1 108 ? -5.305 1.249 7.781 1 98.94 108 ALA A C 1
ATOM 894 O O . ALA A 1 108 ? -6.035 1.767 8.633 1 98.94 108 ALA A O 1
ATOM 895 N N . LYS A 1 109 ? -3.982 1.349 7.77 1 98.81 109 LYS A N 1
ATOM 896 C CA . LYS A 1 109 ? -3.252 2.207 8.695 1 98.81 109 LYS A CA 1
ATOM 897 C C . LYS A 1 109 ? -2.045 2.85 8.016 1 98.81 109 LYS A C 1
ATOM 899 O O . LYS A 1 109 ? -1.493 2.293 7.066 1 98.81 109 LYS A O 1
ATOM 904 N N . ALA A 1 110 ? -1.706 3.959 8.469 1 98.81 110 ALA A N 1
ATOM 905 C CA . ALA A 1 110 ? -0.492 4.652 8.047 1 98.81 110 ALA A CA 1
ATOM 906 C C . ALA A 1 110 ? 0.204 5.312 9.227 1 98.81 110 ALA A C 1
ATOM 908 O O . ALA A 1 110 ? -0.438 5.988 10.039 1 98.81 110 ALA A O 1
ATOM 909 N N . LYS A 1 111 ? 1.453 5.082 9.312 1 98.81 111 LYS A N 1
ATOM 910 C CA . LYS A 1 111 ? 2.285 5.789 10.289 1 98.81 111 LYS A CA 1
ATOM 911 C C . LYS A 1 111 ? 3.104 6.887 9.617 1 98.81 111 LYS A C 1
ATOM 913 O O . LYS A 1 111 ? 3.732 6.656 8.578 1 98.81 111 LYS A O 1
ATOM 918 N N . LEU A 1 112 ? 3.07 8.008 10.156 1 98.31 112 LEU A N 1
ATOM 919 C CA . LEU A 1 112 ? 3.801 9.156 9.641 1 98.31 112 LEU A CA 1
ATOM 920 C C . LEU A 1 112 ? 4.859 9.625 10.633 1 98.31 112 LEU A C 1
ATOM 922 O O . LEU A 1 112 ? 4.605 9.68 11.836 1 98.31 112 LEU A O 1
ATOM 926 N N . ALA A 1 113 ? 5.969 9.938 10.133 1 98.06 113 ALA A N 1
ATOM 927 C CA . ALA A 1 113 ? 7.047 10.508 10.93 1 98.06 113 ALA A CA 1
ATOM 928 C C . ALA A 1 113 ? 7.172 12.008 10.703 1 98.06 113 ALA A C 1
ATOM 930 O O . ALA A 1 113 ? 7.035 12.484 9.57 1 98.06 113 ALA A O 1
ATOM 931 N N . CYS A 1 114 ? 7.473 12.695 11.711 1 98 114 CYS A N 1
ATOM 932 C CA . CYS A 1 114 ? 7.602 14.148 11.656 1 98 114 CYS A CA 1
ATOM 933 C C . CYS A 1 114 ? 9.047 14.555 11.406 1 98 114 CYS A C 1
ATOM 935 O O . CYS A 1 114 ? 9.953 14.109 12.117 1 98 114 CYS A O 1
ATOM 937 N N . TYR A 1 115 ? 9.172 15.422 10.383 1 95.69 115 TYR A N 1
ATOM 938 C CA . TYR A 1 115 ? 10.516 15.852 10.008 1 95.69 115 TYR A CA 1
ATOM 939 C C . TYR A 1 115 ? 10.578 17.359 9.82 1 95.69 115 TYR A C 1
ATOM 941 O O . TYR A 1 115 ? 9.555 18 9.547 1 95.69 115 TYR A O 1
ATOM 949 N N . ASN A 1 116 ? 11.852 17.859 9.984 1 95.44 116 ASN A N 1
ATOM 950 C CA . ASN A 1 116 ? 12.148 19.203 9.523 1 95.44 116 ASN A CA 1
ATOM 951 C C . ASN A 1 116 ? 12.484 19.234 8.039 1 95.44 116 ASN A C 1
ATOM 953 O O . ASN A 1 116 ? 13.461 18.625 7.602 1 95.44 116 ASN A O 1
ATOM 957 N N . ALA A 1 117 ? 11.703 19.969 7.316 1 91.56 117 ALA A N 1
ATOM 958 C CA . ALA A 1 117 ? 11.828 19.953 5.859 1 91.56 117 ALA A CA 1
ATOM 959 C C . ALA A 1 117 ? 13.141 20.609 5.422 1 91.56 117 ALA A C 1
ATOM 961 O O . ALA A 1 117 ? 13.664 20.297 4.348 1 91.56 117 ALA A O 1
ATOM 962 N N . LYS A 1 118 ? 13.664 21.484 6.191 1 92.06 118 LYS A N 1
ATOM 963 C CA . LYS A 1 118 ? 14.898 22.172 5.867 1 92.06 118 LYS A CA 1
ATOM 964 C C . LYS A 1 118 ? 16.109 21.297 6.117 1 92.06 118 LYS A C 1
ATOM 966 O O . LYS A 1 118 ? 17.031 21.234 5.293 1 92.06 118 LYS A O 1
ATOM 971 N N . THR A 1 119 ? 16.031 20.547 7.18 1 92.56 119 THR A N 1
ATOM 972 C CA . THR A 1 119 ? 17.203 19.766 7.57 1 92.56 119 THR A CA 1
ATOM 973 C C . THR A 1 119 ? 17.062 18.312 7.121 1 92.56 119 THR A C 1
ATOM 975 O O . THR A 1 119 ? 18.047 17.578 7.059 1 92.56 119 THR A O 1
ATOM 978 N N . GLY A 1 120 ? 15.883 17.906 6.953 1 89.38 120 GLY A N 1
ATOM 979 C CA . GLY A 1 120 ? 15.617 16.531 6.59 1 89.38 120 GLY A CA 1
ATOM 980 C C . GLY A 1 120 ? 15.766 15.57 7.758 1 89.38 120 GLY A C 1
ATOM 981 O O . GLY A 1 120 ? 16.016 14.375 7.562 1 89.38 120 GLY A O 1
ATOM 982 N N . ARG A 1 121 ? 15.625 16.156 8.945 1 94 121 ARG A N 1
ATOM 983 C CA . ARG A 1 121 ? 15.828 15.336 10.133 1 94 121 ARG A CA 1
ATOM 984 C C . ARG A 1 121 ? 14.516 15.148 10.898 1 94 121 ARG A C 1
ATOM 986 O O . ARG A 1 121 ? 13.656 16.031 10.891 1 94 121 ARG A O 1
ATOM 993 N N . LEU A 1 122 ? 14.492 13.992 11.594 1 96.62 122 LEU A N 1
ATOM 994 C CA . LEU A 1 122 ? 13.359 13.711 12.469 1 96.62 122 LEU A CA 1
ATOM 995 C C . LEU A 1 122 ? 13.273 14.742 13.586 1 96.62 122 LEU A C 1
ATOM 997 O O . LEU A 1 122 ? 14.297 15.172 14.125 1 96.62 122 LEU A O 1
ATOM 1001 N N . GLN A 1 123 ? 12.062 15.109 13.953 1 97.38 123 GLN A N 1
ATOM 1002 C CA . GLN A 1 123 ? 11.852 16.016 15.086 1 97.38 123 GLN A CA 1
ATOM 1003 C C . GLN A 1 123 ? 10.555 15.672 15.82 1 97.38 123 GLN A C 1
ATOM 1005 O O . GLN A 1 123 ? 9.703 14.961 15.289 1 97.38 123 GLN A O 1
ATOM 1010 N N . LYS A 1 124 ? 10.484 16.234 17 1 97.81 124 LYS A N 1
ATOM 1011 C CA .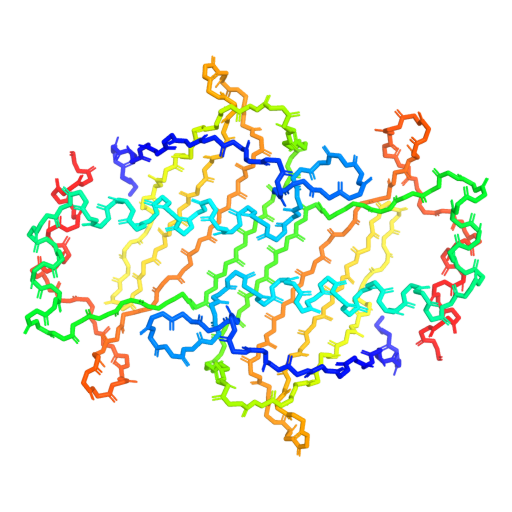 LYS A 1 124 ? 9.234 16.125 17.75 1 97.81 124 LYS A CA 1
ATOM 1012 C C . LYS A 1 124 ? 8.141 16.984 17.125 1 97.81 124 LYS A C 1
ATOM 1014 O O . LYS A 1 124 ? 8.422 18.047 16.562 1 97.81 124 LYS A O 1
ATOM 1019 N N . ILE A 1 125 ? 6.93 16.453 17.234 1 97.44 125 ILE A N 1
ATOM 1020 C CA . ILE A 1 125 ? 5.789 17.266 16.812 1 97.44 125 ILE A CA 1
ATOM 1021 C C . ILE A 1 125 ? 5.68 18.5 17.703 1 97.44 125 ILE A C 1
ATOM 1023 O O . ILE A 1 125 ? 5.48 18.391 18.906 1 97.44 125 ILE A O 1
ATOM 1027 N N . PRO A 1 126 ? 5.758 19.656 17.078 1 97 126 PRO A N 1
ATOM 1028 C CA . PRO A 1 126 ? 5.656 20.875 17.891 1 97 126 PRO A CA 1
ATOM 1029 C C . PRO A 1 126 ? 4.32 20.969 18.625 1 97 126 PRO A C 1
ATOM 1031 O O . PRO A 1 126 ? 3.277 20.625 18.062 1 97 126 PRO A O 1
ATOM 1034 N N . PRO A 1 127 ? 4.398 21.484 19.828 1 95.88 127 PRO A N 1
ATOM 1035 C CA . PRO A 1 127 ? 3.172 21.562 20.625 1 95.88 127 PRO A CA 1
ATOM 1036 C C . PRO A 1 127 ? 2.055 22.328 19.922 1 95.88 127 PRO A C 1
ATOM 1038 O O . PRO A 1 127 ? 0.887 21.938 20 1 95.88 127 PRO A O 1
ATOM 1041 N N . GLN A 1 128 ? 2.355 23.359 19.281 1 94.88 128 GLN A N 1
ATOM 1042 C CA . GLN A 1 128 ? 1.344 24.156 18.609 1 94.88 128 GLN A CA 1
ATOM 1043 C C . GLN A 1 128 ? 0.686 23.359 17.469 1 94.88 128 GLN A C 1
ATOM 1045 O O . GLN A 1 128 ? -0.524 23.469 17.266 1 94.88 128 GLN A O 1
ATOM 1050 N N . LEU A 1 129 ? 1.472 22.688 16.75 1 94 129 LEU A N 1
ATOM 1051 C CA . LEU A 1 129 ? 0.933 21.844 15.68 1 94 129 LEU A CA 1
ATOM 1052 C C . LEU A 1 129 ? 0.025 20.766 16.25 1 94 129 LEU A C 1
ATOM 1054 O O . LEU A 1 129 ? -1.048 20.5 15.695 1 94 129 LEU A O 1
ATOM 1058 N N . LYS A 1 130 ? 0.486 20.141 17.25 1 93.5 130 LYS A N 1
ATOM 1059 C CA . L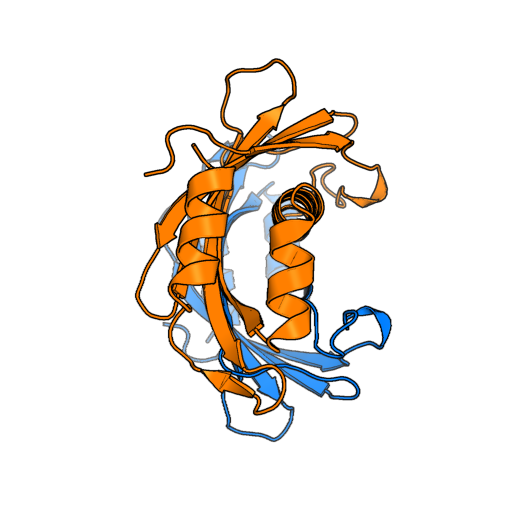YS A 1 130 ? -0.316 19.109 17.906 1 93.5 130 LYS A CA 1
ATOM 1060 C C . LYS A 1 130 ? -1.68 19.656 18.328 1 93.5 130 LYS A C 1
ATOM 1062 O O . LYS A 1 130 ? -2.701 18.984 18.141 1 93.5 130 LYS A O 1
ATOM 1067 N N . GLN A 1 131 ? -1.684 20.828 18.844 1 92.12 131 GLN A N 1
ATOM 1068 C CA . GLN A 1 131 ? -2.928 21.469 19.266 1 92.12 131 GLN A CA 1
ATOM 1069 C C . GLN A 1 131 ? -3.848 21.703 18.062 1 92.12 131 GLN A C 1
ATOM 1071 O O . GLN A 1 131 ? -5.059 21.484 18.156 1 92.12 131 GLN A O 1
ATOM 1076 N N . LEU A 1 132 ? -3.242 22.172 17 1 90.25 132 LEU A N 1
ATOM 1077 C CA . LEU A 1 132 ? -4.027 22.422 15.789 1 90.25 132 LEU A CA 1
ATOM 1078 C C . LEU A 1 132 ? -4.664 21.141 15.281 1 90.25 132 LEU A C 1
ATOM 1080 O O . LEU A 1 132 ? -5.82 21.141 14.852 1 90.25 132 LEU A O 1
ATOM 1084 N N . ILE A 1 133 ? -3.93 20.031 15.312 1 91.12 133 ILE A N 1
ATOM 1085 C CA . ILE A 1 133 ? -4.41 18.734 14.859 1 91.12 133 ILE A CA 1
ATOM 1086 C C . ILE A 1 133 ? -5.566 18.266 15.742 1 91.12 133 ILE A C 1
ATOM 1088 O O . ILE A 1 133 ? -6.582 17.781 15.234 1 91.12 133 ILE A O 1
ATOM 1092 N N . LEU A 1 134 ? -5.41 18.469 17 1 88.06 134 LEU A N 1
ATOM 1093 C CA . LEU A 1 134 ? -6.422 18.047 17.969 1 88.06 134 LEU A CA 1
ATOM 1094 C C . LEU A 1 134 ? -7.691 18.875 17.828 1 88.06 134 LEU A C 1
ATOM 1096 O O . LEU A 1 134 ? -8.797 18.359 17.984 1 88.06 134 LEU A O 1
ATOM 1100 N N . GLU A 1 135 ? -7.551 20.109 17.547 1 83.62 135 GLU A N 1
ATOM 1101 C CA . GLU A 1 135 ? -8.695 21 17.375 1 83.62 135 GLU A CA 1
ATOM 1102 C C . GLU A 1 135 ? -9.492 20.641 16.125 1 83.62 135 GLU A C 1
ATOM 1104 O O . GLU A 1 135 ? -10.711 20.781 16.094 1 83.62 135 GLU A O 1
ATOM 1109 N N . GLU A 1 136 ? -8.758 20.266 15.078 1 78.5 136 GLU A N 1
ATOM 1110 C CA . GLU A 1 136 ? -9.398 19.875 13.828 1 78.5 136 GLU A CA 1
ATOM 1111 C C . GLU A 1 136 ? -10.148 18.547 13.984 1 78.5 136 GLU A C 1
ATOM 1113 O O . GLU A 1 136 ? -11.094 18.281 13.234 1 78.5 136 GLU A O 1
ATOM 1118 N N . ASN A 1 137 ? -9.82 17.719 14.953 1 76.5 137 ASN A N 1
ATOM 1119 C CA . ASN A 1 137 ? -10.391 16.375 15.109 1 76.5 137 ASN A CA 1
ATOM 1120 C C . ASN A 1 137 ? -11.422 16.344 16.234 1 76.5 137 ASN A C 1
ATOM 1122 O O . ASN A 1 137 ? -11.945 15.281 16.562 1 76.5 137 ASN A O 1
ATOM 1126 N N . ASP A 1 138 ? -11.57 17.422 16.969 1 69.38 138 ASP A N 1
ATOM 1127 C CA . ASP A 1 138 ? -12.641 17.562 17.953 1 69.38 138 ASP A CA 1
ATOM 1128 C C . ASP A 1 138 ? -13.961 17.938 17.281 1 69.38 138 ASP A C 1
ATOM 1130 O O . ASP A 1 138 ? -13.969 18.656 16.281 1 69.38 138 ASP A O 1
ATOM 1134 N N . MET B 1 1 ? 10.836 -21.016 4.195 1 56.06 1 MET B N 1
ATOM 1135 C CA . MET B 1 1 ? 11.789 -19.922 4.035 1 56.06 1 MET B CA 1
ATOM 1136 C C . MET B 1 1 ? 12.664 -20.141 2.803 1 56.06 1 MET B C 1
ATOM 1138 O O . MET B 1 1 ? 13.281 -21.188 2.648 1 56.06 1 MET B O 1
ATOM 1142 N N . THR B 1 2 ? 12.078 -19.422 1.635 1 62.69 2 THR B N 1
ATOM 1143 C CA . THR B 1 2 ? 12.633 -19.938 0.393 1 62.69 2 THR B CA 1
ATOM 1144 C C . THR B 1 2 ? 14.133 -19.641 0.307 1 62.69 2 THR B C 1
ATOM 1146 O O . THR B 1 2 ? 14.594 -18.625 0.829 1 62.69 2 THR B O 1
ATOM 1149 N N . THR B 1 3 ? 14.836 -20.609 -0.077 1 68.94 3 THR B N 1
ATOM 1150 C CA . THR B 1 3 ? 16.297 -20.609 -0.227 1 68.94 3 THR B CA 1
ATOM 1151 C C . THR B 1 3 ? 16.703 -19.781 -1.437 1 68.94 3 THR B C 1
ATOM 1153 O O . THR B 1 3 ? 17.828 -19.266 -1.483 1 68.94 3 THR B O 1
ATOM 1156 N N . ASN B 1 4 ? 15.789 -19.562 -2.383 1 86.81 4 ASN B N 1
ATOM 1157 C CA . ASN B 1 4 ? 16.172 -18.828 -3.586 1 86.81 4 ASN B CA 1
ATOM 1158 C C . ASN B 1 4 ? 15.18 -17.703 -3.891 1 86.81 4 ASN B C 1
ATOM 1160 O O . ASN B 1 4 ? 14.203 -17.906 -4.613 1 86.81 4 ASN B O 1
ATOM 1164 N N . PRO B 1 5 ? 15.453 -16.547 -3.461 1 94.19 5 PRO B N 1
ATOM 1165 C CA . PRO B 1 5 ? 14.531 -15.438 -3.705 1 94.19 5 PRO B CA 1
ATOM 1166 C C . PRO B 1 5 ? 14.477 -15.031 -5.176 1 94.19 5 PRO B C 1
ATOM 1168 O O . PRO B 1 5 ? 15.43 -15.273 -5.926 1 94.19 5 PRO B O 1
ATOM 1171 N N . PHE B 1 6 ? 13.352 -14.602 -5.688 1 96 6 PHE B N 1
ATOM 1172 C CA . PHE B 1 6 ? 13.172 -14.062 -7.031 1 96 6 PHE B CA 1
ATOM 1173 C C . PHE B 1 6 ? 13.562 -12.586 -7.07 1 96 6 PHE B C 1
ATOM 1175 O O . PHE B 1 6 ? 13.172 -11.812 -6.195 1 96 6 PHE B O 1
ATOM 1182 N N . LYS B 1 7 ? 14.359 -12.219 -8.055 1 97.5 7 LYS B N 1
ATOM 1183 C CA . LYS B 1 7 ? 14.812 -10.836 -8.195 1 97.5 7 LYS B CA 1
ATOM 1184 C C . LYS B 1 7 ? 14.242 -10.195 -9.453 1 97.5 7 LYS B C 1
ATOM 1186 O O . LYS B 1 7 ? 14.359 -10.742 -10.547 1 97.5 7 LYS B O 1
ATOM 1191 N N . TYR B 1 8 ? 13.609 -9.117 -9.336 1 98.38 8 TYR B N 1
ATOM 1192 C CA . TYR B 1 8 ? 13.008 -8.344 -10.414 1 98.38 8 TYR B CA 1
ATOM 1193 C C . TYR B 1 8 ? 13.617 -6.953 -10.508 1 98.38 8 TYR B C 1
ATOM 1195 O O . TYR B 1 8 ? 13.656 -6.219 -9.516 1 98.38 8 TYR B O 1
ATOM 1203 N N . ILE B 1 9 ? 14.148 -6.594 -11.727 1 98.75 9 ILE B N 1
ATOM 1204 C CA . ILE B 1 9 ? 14.805 -5.305 -11.922 1 98.75 9 ILE B CA 1
ATOM 1205 C C . ILE B 1 9 ? 13.922 -4.406 -12.789 1 98.75 9 ILE B C 1
ATOM 1207 O O . ILE B 1 9 ? 13.398 -4.848 -13.82 1 98.75 9 ILE B O 1
ATOM 1211 N N . THR B 1 10 ? 13.758 -3.191 -12.344 1 98.62 10 THR B N 1
ATOM 1212 C CA . THR B 1 10 ? 12.969 -2.25 -13.133 1 98.62 10 THR B CA 1
ATOM 1213 C C . THR B 1 10 ? 13.477 -0.823 -12.938 1 98.62 10 THR B C 1
ATOM 1215 O O . THR B 1 10 ? 14.203 -0.545 -11.984 1 98.62 10 THR B O 1
ATOM 1218 N N . ASN B 1 11 ? 13.117 0.097 -13.812 1 98.44 11 ASN B N 1
ATOM 1219 C CA . ASN B 1 11 ? 13.438 1.516 -13.711 1 98.44 11 ASN B CA 1
ATOM 1220 C C . ASN B 1 11 ? 12.398 2.273 -12.891 1 98.44 11 ASN B C 1
ATOM 1222 O O . ASN B 1 11 ? 11.203 1.979 -12.977 1 98.44 11 ASN B O 1
ATOM 1226 N N . ILE B 1 12 ? 12.891 3.199 -12.125 1 98.69 12 ILE B N 1
ATOM 1227 C CA . ILE B 1 12 ? 11.969 4.195 -11.594 1 98.69 12 ILE B CA 1
ATOM 1228 C C . ILE B 1 12 ? 11.578 5.18 -12.688 1 98.69 12 ILE B C 1
ATOM 1230 O O . ILE B 1 12 ? 12.438 5.859 -13.258 1 98.69 12 ILE B O 1
ATOM 1234 N N . ARG B 1 13 ? 10.375 5.277 -13 1 98.5 13 ARG B N 1
ATOM 1235 C CA . ARG B 1 13 ? 9.898 6.184 -14.039 1 98.5 13 ARG B CA 1
ATOM 1236 C C . ARG B 1 13 ? 9.734 7.598 -13.492 1 98.5 13 ARG B C 1
ATOM 1238 O O . ARG B 1 13 ? 9.547 7.789 -12.289 1 98.5 13 ARG B O 1
ATOM 1245 N N . PHE B 1 14 ? 9.766 8.586 -14.383 1 98.31 14 PHE B N 1
ATOM 1246 C CA . PHE B 1 14 ? 9.562 9.977 -14 1 98.31 14 PHE B CA 1
ATOM 1247 C C . PHE B 1 14 ? 8.211 10.156 -13.32 1 98.31 14 PHE B C 1
ATOM 1249 O O . PHE B 1 14 ? 8.109 10.82 -12.289 1 98.31 14 PHE B O 1
ATOM 1256 N N . VAL B 1 15 ? 7.113 9.539 -13.734 1 97.88 15 VAL B N 1
ATOM 1257 C CA . VAL B 1 15 ? 5.738 9.711 -13.273 1 97.88 15 VAL B CA 1
ATOM 1258 C C . VAL B 1 15 ? 5.559 9.031 -11.922 1 97.88 15 VAL B C 1
ATOM 1260 O O . VAL B 1 15 ? 4.566 9.266 -11.227 1 97.88 15 VAL B O 1
ATOM 1263 N N . ASP B 1 16 ? 6.586 8.164 -11.5 1 98.38 16 ASP B N 1
ATOM 1264 C CA . ASP B 1 16 ? 6.508 7.488 -10.211 1 98.38 16 ASP B CA 1
ATOM 1265 C C . ASP B 1 16 ? 6.742 8.461 -9.062 1 98.38 16 ASP B C 1
ATOM 1267 O O . ASP B 1 16 ? 6.477 8.141 -7.898 1 98.38 16 ASP B O 1
ATOM 1271 N N . THR B 1 17 ? 7.328 9.656 -9.367 1 98.25 17 THR B N 1
ATOM 1272 C CA . THR B 1 17 ? 7.719 10.602 -8.328 1 98.25 17 THR B CA 1
ATOM 1273 C C . THR B 1 17 ? 6.59 11.586 -8.039 1 98.25 17 THR B C 1
ATOM 1275 O O . THR B 1 17 ? 5.695 11.773 -8.867 1 98.25 17 THR B O 1
ATOM 1278 N N . ASP B 1 18 ? 6.625 12.109 -6.805 1 96.62 18 ASP B N 1
ATOM 1279 C CA . ASP B 1 18 ? 5.602 13.07 -6.406 1 96.62 18 ASP B CA 1
ATOM 1280 C C . ASP B 1 18 ? 6.191 14.477 -6.285 1 96.62 18 ASP B C 1
ATOM 1282 O O . ASP B 1 18 ? 7.312 14.727 -6.734 1 96.62 18 ASP B O 1
ATOM 1286 N N . LYS B 1 19 ? 5.387 15.422 -5.793 1 92.31 19 LYS B N 1
ATOM 1287 C CA . LYS B 1 19 ? 5.75 16.844 -5.762 1 92.31 19 LYS B CA 1
ATOM 1288 C C . LYS B 1 19 ? 7 17.062 -4.922 1 92.31 19 LYS B C 1
ATOM 1290 O O . LYS B 1 19 ? 7.637 18.125 -5.016 1 92.31 19 LYS B O 1
ATOM 1295 N N . TYR B 1 20 ? 7.426 16.094 -4.098 1 91.62 20 TYR B N 1
ATOM 1296 C CA . TYR B 1 20 ? 8.602 16.25 -3.248 1 91.62 20 TYR B CA 1
ATOM 1297 C C . TYR B 1 20 ? 9.828 15.625 -3.895 1 91.62 20 TYR B C 1
ATOM 1299 O O . TYR B 1 20 ? 10.906 15.586 -3.293 1 91.62 20 TYR B O 1
ATOM 1307 N N . GLY B 1 21 ? 9.594 15.016 -5.121 1 94.81 21 GLY B N 1
ATOM 1308 C CA . GLY B 1 21 ? 10.711 14.484 -5.883 1 94.81 21 GLY B CA 1
ATOM 1309 C C . GLY B 1 21 ? 11.047 13.047 -5.512 1 94.81 21 GLY B C 1
ATOM 1310 O O . GLY B 1 21 ? 12.07 12.516 -5.949 1 94.81 21 GLY B O 1
ATOM 1311 N N . HIS B 1 22 ? 10.273 12.477 -4.652 1 96.94 22 HIS B N 1
ATOM 1312 C CA . HIS B 1 22 ? 10.461 11.086 -4.242 1 96.94 22 HIS B CA 1
ATOM 1313 C C . HIS B 1 22 ? 9.43 10.18 -4.902 1 96.94 22 HIS B C 1
ATOM 1315 O O . HIS B 1 22 ? 8.352 10.633 -5.301 1 96.94 22 HIS B O 1
ATOM 1321 N N . VAL B 1 23 ? 9.773 8.906 -5.055 1 98.56 23 VAL B N 1
ATOM 1322 C CA . VAL B 1 23 ? 8.734 7.957 -5.457 1 98.56 23 VAL B CA 1
ATOM 1323 C C . VAL B 1 23 ? 7.578 8.008 -4.461 1 98.56 23 VAL B C 1
ATOM 1325 O O . VAL B 1 23 ? 7.789 7.906 -3.25 1 98.56 23 VAL B O 1
ATOM 1328 N N . ASN B 1 24 ? 6.406 8.18 -4.98 1 98.25 24 ASN B N 1
ATOM 1329 C CA . ASN B 1 24 ? 5.227 8.234 -4.125 1 98.25 24 ASN B CA 1
ATOM 1330 C C . ASN B 1 24 ? 5.023 6.93 -3.367 1 98.25 24 ASN B C 1
ATOM 1332 O O . ASN B 1 24 ? 5.211 5.848 -3.926 1 98.25 24 ASN B O 1
ATOM 1336 N N . ASN B 1 25 ? 4.59 7.059 -2.156 1 97.88 25 ASN B N 1
ATOM 1337 C CA . ASN B 1 25 ? 4.465 5.906 -1.272 1 97.88 25 ASN B CA 1
ATOM 1338 C C . ASN B 1 25 ? 3.537 4.848 -1.865 1 97.88 25 ASN B C 1
ATOM 1340 O O . ASN B 1 25 ? 3.719 3.652 -1.623 1 97.88 25 ASN B O 1
ATOM 1344 N N . SER B 1 26 ? 2.518 5.223 -2.6 1 98.06 26 SER B N 1
ATOM 1345 C CA . SER B 1 26 ? 1.572 4.266 -3.166 1 98.06 26 SER B CA 1
ATOM 1346 C C . SER B 1 26 ? 2.199 3.484 -4.316 1 98.06 26 SER B C 1
ATOM 1348 O O . SER B 1 26 ? 1.78 2.363 -4.613 1 98.06 26 SER B O 1
ATOM 1350 N N . ILE B 1 27 ? 3.193 4.004 -4.961 1 98.56 27 ILE B N 1
ATOM 1351 C CA . ILE B 1 27 ? 3.797 3.434 -6.16 1 98.56 27 ILE B CA 1
ATOM 1352 C C . ILE B 1 27 ? 4.602 2.188 -5.793 1 98.56 27 ILE B C 1
ATOM 1354 O O . ILE B 1 27 ? 4.762 1.281 -6.613 1 98.56 27 ILE B O 1
ATOM 1358 N N . TYR B 1 28 ? 5.109 2.1 -4.57 1 98.88 28 TYR B N 1
ATOM 1359 C CA . TYR B 1 28 ? 5.91 0.965 -4.125 1 98.88 28 TYR B CA 1
ATOM 1360 C C . TYR B 1 28 ? 5.141 -0.34 -4.281 1 98.88 28 TYR B C 1
ATOM 1362 O O . TYR B 1 28 ? 5.719 -1.379 -4.602 1 98.88 28 TYR B O 1
ATOM 1370 N N . PHE B 1 29 ? 3.861 -0.27 -4.082 1 98.75 29 PHE B N 1
ATOM 1371 C CA . PHE B 1 29 ? 3.027 -1.464 -4.16 1 98.75 29 PHE B CA 1
ATOM 1372 C C . PHE B 1 29 ? 2.914 -1.952 -5.598 1 98.75 29 PHE B C 1
ATOM 1374 O O . PHE B 1 29 ? 2.695 -3.141 -5.84 1 98.75 29 PHE B O 1
ATOM 1381 N N . ASN B 1 30 ? 3.057 -1.038 -6.555 1 98.31 30 ASN B N 1
ATOM 1382 C CA . ASN B 1 30 ? 3.152 -1.453 -7.953 1 98.31 30 ASN B CA 1
ATOM 1383 C C . ASN B 1 30 ? 4.418 -2.266 -8.211 1 98.31 30 ASN B C 1
ATOM 1385 O O . ASN B 1 30 ? 4.398 -3.225 -8.984 1 98.31 30 ASN B O 1
ATOM 1389 N N . TYR B 1 31 ? 5.516 -1.868 -7.566 1 98.81 31 TYR B N 1
ATOM 1390 C CA . TYR B 1 31 ? 6.762 -2.607 -7.734 1 98.81 31 TYR B CA 1
ATOM 1391 C C . TYR B 1 31 ? 6.621 -4.035 -7.223 1 98.81 31 TYR B C 1
ATOM 1393 O O . TYR B 1 31 ? 7.086 -4.98 -7.867 1 98.81 31 TYR B O 1
ATOM 1401 N N . PHE B 1 32 ? 5.953 -4.188 -6.055 1 98.75 32 PHE B N 1
ATOM 1402 C CA . PHE B 1 32 ? 5.746 -5.516 -5.492 1 98.75 32 PHE B CA 1
ATOM 1403 C C . PHE B 1 32 ? 4.84 -6.352 -6.387 1 98.75 32 PHE B C 1
ATOM 1405 O O . PHE B 1 32 ? 5.09 -7.539 -6.594 1 98.75 32 PHE B O 1
ATOM 1412 N N . GLU B 1 33 ? 3.816 -5.738 -6.863 1 98.06 33 GLU B N 1
ATOM 1413 C CA . GLU B 1 33 ? 2.908 -6.422 -7.777 1 98.06 33 GLU B CA 1
ATOM 1414 C C . GLU B 1 33 ? 3.637 -6.863 -9.047 1 98.06 33 GLU B C 1
ATOM 1416 O O . GLU B 1 33 ? 3.445 -7.988 -9.516 1 98.06 33 GLU B O 1
ATOM 1421 N N . GLU B 1 34 ? 4.449 -5.98 -9.594 1 97.94 34 GLU B N 1
ATOM 1422 C CA . GLU B 1 34 ? 5.191 -6.316 -10.812 1 97.94 34 GLU B CA 1
ATOM 1423 C C . GLU B 1 34 ? 6.148 -7.477 -10.562 1 97.94 34 GLU B C 1
ATOM 1425 O O . GLU B 1 34 ? 6.293 -8.359 -11.414 1 97.94 34 GLU B O 1
ATOM 1430 N N . ALA B 1 35 ? 6.801 -7.465 -9.422 1 98.12 35 ALA B N 1
ATOM 1431 C CA . ALA B 1 35 ? 7.684 -8.578 -9.07 1 98.12 35 ALA B CA 1
ATOM 1432 C C . ALA B 1 35 ? 6.906 -9.891 -8.992 1 98.12 35 ALA B C 1
ATOM 1434 O O . ALA B 1 35 ? 7.336 -10.898 -9.547 1 98.12 35 ALA B O 1
ATOM 1435 N N . ARG B 1 36 ? 5.812 -9.875 -8.336 1 96.38 36 ARG B N 1
ATOM 1436 C CA . ARG B 1 36 ? 4.98 -11.062 -8.188 1 96.38 36 ARG B CA 1
ATOM 1437 C C . ARG B 1 36 ? 4.496 -11.562 -9.539 1 96.38 36 ARG B C 1
ATOM 1439 O O . ARG B 1 36 ? 4.523 -12.766 -9.812 1 96.38 36 ARG B O 1
ATOM 1446 N N . THR B 1 37 ? 4.066 -10.625 -10.406 1 95.44 37 THR B N 1
ATOM 1447 C CA . THR B 1 37 ? 3.57 -10.961 -11.734 1 95.44 37 THR B CA 1
ATOM 1448 C C . THR B 1 37 ? 4.68 -11.562 -12.586 1 95.44 37 THR B C 1
ATOM 1450 O O . THR B 1 37 ? 4.48 -12.586 -13.25 1 95.44 37 THR B O 1
ATOM 1453 N N . ALA B 1 38 ? 5.848 -10.922 -12.539 1 95.94 38 ALA B N 1
ATOM 1454 C CA . ALA B 1 38 ? 6.996 -11.438 -13.273 1 95.94 38 ALA B CA 1
ATOM 1455 C C . ALA B 1 38 ? 7.371 -12.836 -12.797 1 95.94 38 ALA B C 1
ATOM 1457 O O . ALA B 1 38 ? 7.703 -13.711 -13.602 1 95.94 38 ALA B O 1
ATOM 1458 N N . TRP B 1 39 ? 7.309 -13.039 -11.523 1 94.38 39 TRP B N 1
ATOM 1459 C CA . TRP B 1 39 ? 7.609 -14.328 -10.914 1 94.38 39 TRP B CA 1
ATOM 1460 C C . TRP B 1 39 ? 6.672 -15.406 -11.445 1 94.38 39 TRP B C 1
ATOM 1462 O O . TRP B 1 39 ? 7.121 -16.484 -11.867 1 94.38 39 TRP B O 1
ATOM 1472 N N . VAL B 1 40 ? 5.398 -15.156 -11.477 1 91.69 40 VAL B N 1
ATOM 1473 C CA . VAL B 1 40 ? 4.402 -16.109 -11.938 1 91.69 40 VAL B CA 1
ATOM 1474 C C . VAL B 1 40 ? 4.613 -16.391 -13.43 1 91.69 40 VAL B C 1
ATOM 1476 O O . VAL B 1 40 ? 4.57 -17.547 -13.859 1 91.69 40 VAL B O 1
ATOM 1479 N N . TYR B 1 41 ? 4.875 -15.344 -14.156 1 91.44 41 TYR B N 1
ATOM 1480 C CA . TYR B 1 41 ? 4.977 -15.469 -15.602 1 91.44 41 TYR B CA 1
ATOM 1481 C C . TYR B 1 41 ? 6.273 -16.156 -16 1 91.44 41 TYR B C 1
ATOM 1483 O O . TYR B 1 41 ? 6.402 -16.656 -17.125 1 91.44 41 TYR B O 1
ATOM 1491 N N . ASN B 1 42 ? 7.23 -16.125 -15.117 1 89.94 42 ASN B N 1
ATOM 1492 C CA . ASN B 1 42 ? 8.492 -16.828 -15.359 1 89.94 42 ASN B CA 1
ATOM 1493 C C . ASN B 1 42 ? 8.328 -18.344 -15.289 1 89.94 42 ASN B C 1
ATOM 1495 O O . ASN B 1 42 ? 9.195 -19.078 -15.734 1 89.94 42 ASN B O 1
ATOM 1499 N N . SER B 1 43 ? 7.227 -18.797 -14.672 1 88.06 43 SER B N 1
ATOM 1500 C CA . SER B 1 43 ? 6.91 -20.219 -14.602 1 88.06 43 SER B CA 1
ATOM 1501 C C . SER B 1 43 ? 5.684 -20.547 -15.438 1 88.06 43 SER B C 1
ATOM 1503 O O . SER B 1 43 ? 4.555 -20.484 -14.953 1 88.06 43 SER B O 1
ATOM 1505 N N . LYS B 1 44 ? 5.832 -21.047 -16.562 1 89.25 44 LYS B N 1
ATOM 1506 C CA . LYS B 1 44 ? 4.738 -21.391 -17.469 1 89.25 44 LYS B CA 1
ATOM 1507 C C . LYS B 1 44 ? 3.861 -22.5 -16.875 1 89.25 44 LYS B C 1
ATOM 1509 O O . LYS B 1 44 ? 2.643 -22.484 -17.047 1 89.25 44 LYS B O 1
ATOM 1514 N N . GLN B 1 45 ? 4.523 -23.344 -16.219 1 90.25 45 GLN B N 1
ATOM 1515 C CA . GLN B 1 45 ? 3.791 -24.453 -15.625 1 90.25 45 GLN B CA 1
ATOM 1516 C C . GLN B 1 45 ? 2.859 -23.969 -14.516 1 90.25 45 GLN B C 1
ATOM 1518 O O . GLN B 1 45 ? 1.717 -24.422 -14.414 1 90.25 45 GLN B O 1
ATOM 1523 N N . LEU B 1 46 ? 3.32 -23.094 -13.789 1 90.25 46 LEU B N 1
ATOM 1524 C CA . LEU B 1 46 ? 2.525 -22.547 -12.695 1 90.25 46 LEU B CA 1
ATOM 1525 C C . LEU B 1 46 ? 1.294 -21.828 -13.219 1 90.25 46 LEU B C 1
ATOM 1527 O O . LEU B 1 46 ? 0.176 -22.078 -12.766 1 90.25 46 LEU B O 1
ATOM 1531 N N . ILE B 1 47 ? 1.478 -21.016 -14.141 1 90.81 47 ILE B N 1
ATOM 1532 C CA . ILE B 1 47 ? 0.39 -20.219 -14.672 1 90.81 47 ILE B CA 1
ATOM 1533 C C . ILE B 1 47 ? -0.62 -21.109 -15.391 1 90.81 47 ILE B C 1
ATOM 1535 O O . ILE B 1 47 ? -1.83 -20.969 -15.195 1 90.81 47 ILE B O 1
ATOM 1539 N N . SER B 1 48 ? -0.125 -22.016 -16.234 1 93.06 48 SER B N 1
ATOM 1540 C CA . SER B 1 48 ? -0.995 -22.922 -16.969 1 93.06 48 SER B CA 1
ATOM 1541 C C . SER B 1 48 ? -1.824 -23.797 -16.031 1 93.06 48 SER B C 1
ATOM 1543 O O . SER B 1 48 ? -3.027 -23.969 -16.234 1 93.06 48 SER B O 1
ATOM 1545 N N . TRP B 1 49 ? -1.164 -24.312 -15.094 1 93.38 49 TRP B N 1
ATOM 1546 C CA . TRP B 1 49 ? -1.855 -25.172 -14.141 1 93.38 49 TRP B CA 1
ATOM 1547 C C . TRP B 1 49 ? -2.949 -24.406 -13.406 1 93.38 49 TRP B C 1
ATOM 1549 O O . TRP B 1 49 ? -4.078 -24.875 -13.281 1 93.38 49 TRP B O 1
ATOM 1559 N N . ALA B 1 50 ? -2.637 -23.266 -12.859 1 93.38 50 ALA B N 1
ATOM 1560 C CA . ALA B 1 50 ? -3.59 -22.469 -12.109 1 93.38 50 ALA B CA 1
ATOM 1561 C C . ALA B 1 50 ? -4.809 -22.109 -12.961 1 93.38 50 ALA B C 1
ATOM 1563 O O . ALA B 1 50 ? -5.945 -22.188 -12.492 1 93.38 50 ALA B O 1
ATOM 1564 N N . GLU B 1 51 ? -4.555 -21.719 -14.18 1 92.31 51 GLU B N 1
ATOM 1565 C CA . GLU B 1 51 ? -5.633 -21.359 -15.094 1 92.31 51 GLU B CA 1
ATOM 1566 C C . GLU B 1 51 ? -6.531 -22.547 -15.383 1 92.31 51 GLU B C 1
ATOM 1568 O O . GLU B 1 51 ? -7.758 -22.438 -15.336 1 92.31 51 GLU B O 1
ATOM 1573 N N . GLN B 1 52 ? -5.926 -23.656 -15.633 1 95.19 52 GLN B N 1
ATOM 1574 C CA . GLN B 1 52 ? -6.656 -24.875 -15.992 1 95.19 52 GLN B CA 1
ATOM 1575 C C . GLN B 1 52 ? -7.512 -25.359 -14.828 1 95.19 52 GLN B C 1
ATOM 1577 O O . GLN B 1 52 ? -8.578 -25.953 -15.039 1 95.19 52 GLN B O 1
ATOM 1582 N N . ASN B 1 53 ? -7.086 -25.078 -13.672 1 96.19 53 ASN B N 1
ATOM 1583 C CA . ASN B 1 53 ? -7.773 -25.609 -12.492 1 96.19 53 ASN B CA 1
ATOM 1584 C C . ASN B 1 53 ? -8.57 -24.531 -11.773 1 96.19 53 ASN B C 1
ATOM 1586 O O . ASN B 1 53 ? -9.008 -24.719 -10.641 1 96.19 53 ASN B O 1
ATOM 1590 N N . SER B 1 54 ? -8.688 -23.375 -12.344 1 95.88 54 SER B N 1
ATOM 1591 C CA . SER B 1 54 ? -9.484 -22.25 -11.852 1 95.88 54 SER B CA 1
ATOM 1592 C C . SER B 1 54 ? -9.039 -21.828 -10.461 1 95.88 54 SER B C 1
ATOM 1594 O O . SER B 1 54 ? -9.867 -21.562 -9.594 1 95.88 54 SER B O 1
ATOM 1596 N N . VAL B 1 55 ? -7.711 -21.844 -10.219 1 96.25 55 VAL B N 1
ATOM 1597 C CA . VAL B 1 55 ? -7.152 -21.391 -8.945 1 96.25 55 VAL B CA 1
ATOM 1598 C C . VAL B 1 55 ? -6.598 -19.969 -9.102 1 96.25 55 VAL B C 1
ATOM 1600 O O . VAL B 1 55 ? -5.891 -19.672 -10.07 1 96.25 55 VAL B O 1
ATOM 1603 N N . GLN B 1 56 ? -6.957 -19.141 -8.156 1 94.44 56 GLN B N 1
ATOM 1604 C CA . GLN B 1 56 ? -6.484 -17.766 -8.141 1 94.44 56 GLN B CA 1
ATOM 1605 C C . GLN B 1 56 ? -6.039 -17.344 -6.746 1 94.44 56 GLN B C 1
ATOM 1607 O O . GLN B 1 56 ? -6.488 -17.922 -5.746 1 94.44 56 GLN B O 1
ATOM 1612 N N . PHE B 1 57 ? -5.082 -16.484 -6.73 1 95.88 57 PHE B N 1
ATOM 1613 C CA . PHE B 1 57 ? -4.688 -15.859 -5.477 1 95.88 57 PHE B CA 1
ATOM 1614 C C . PHE B 1 57 ? -5.086 -14.391 -5.457 1 95.88 57 PHE B C 1
ATOM 1616 O O . PHE B 1 57 ? -4.953 -13.695 -6.465 1 95.88 57 PHE B O 1
ATOM 1623 N N . VAL B 1 58 ? -5.594 -13.945 -4.332 1 96.06 58 VAL B N 1
ATOM 1624 C CA . VAL B 1 58 ? -5.934 -12.539 -4.16 1 96.06 58 VAL B CA 1
ATOM 1625 C C . VAL B 1 58 ? -5.203 -11.977 -2.943 1 96.06 58 VAL B C 1
ATOM 1627 O O . VAL B 1 58 ? -5.008 -12.68 -1.947 1 96.06 58 VAL B O 1
ATOM 1630 N N . ILE B 1 59 ? -4.789 -10.766 -3.049 1 98.19 59 ILE B N 1
ATOM 1631 C CA . ILE B 1 59 ? -4.125 -10.117 -1.926 1 98.19 59 ILE B CA 1
ATOM 1632 C C . ILE B 1 59 ? -5.141 -9.836 -0.82 1 98.19 59 ILE B C 1
ATOM 1634 O O . ILE B 1 59 ? -6.141 -9.156 -1.049 1 98.19 59 ILE B O 1
ATOM 1638 N N . SER B 1 60 ? -4.879 -10.312 0.35 1 98.25 60 SER B N 1
ATOM 1639 C CA . SER B 1 60 ? -5.746 -10.062 1.495 1 98.25 60 SER B CA 1
ATOM 1640 C C . SER B 1 60 ? -5.168 -8.977 2.398 1 98.25 60 SER B C 1
ATOM 1642 O O . SER B 1 60 ? -5.906 -8.312 3.129 1 98.25 60 SER B O 1
ATOM 1644 N N . GLU B 1 61 ? -3.885 -8.828 2.357 1 98.81 61 GLU B N 1
ATOM 1645 C CA . GLU B 1 61 ? -3.207 -7.84 3.189 1 98.81 61 GLU B CA 1
ATOM 1646 C C . GLU B 1 61 ? -1.861 -7.441 2.59 1 98.81 61 GLU B C 1
ATOM 1648 O O . GLU B 1 61 ? -1.149 -8.281 2.037 1 98.81 61 GLU B O 1
ATOM 1653 N N . GLN B 1 62 ? -1.523 -6.207 2.742 1 98.69 62 GLN B N 1
ATOM 1654 C CA . GLN B 1 62 ? -0.199 -5.734 2.352 1 98.69 62 GLN B CA 1
ATOM 1655 C C . GLN B 1 62 ? 0.32 -4.684 3.332 1 98.69 62 GLN B C 1
ATOM 1657 O O . GLN B 1 62 ? -0.453 -3.879 3.854 1 98.69 62 GLN B O 1
ATOM 1662 N N . CYS B 1 63 ? 1.638 -4.703 3.477 1 98.88 63 CYS B N 1
ATOM 1663 C CA . CYS B 1 63 ? 2.312 -3.738 4.34 1 98.88 63 CYS B CA 1
ATOM 1664 C C . CYS B 1 63 ? 3.65 -3.316 3.744 1 98.88 63 CYS B C 1
ATOM 1666 O O . CYS B 1 63 ? 4.332 -4.121 3.105 1 98.88 63 CYS B O 1
ATOM 1668 N N . CYS B 1 64 ? 4.016 -2.127 3.975 1 98.94 64 CYS B N 1
ATOM 1669 C CA . CYS B 1 64 ? 5.277 -1.584 3.479 1 98.94 64 CYS B CA 1
ATOM 1670 C C . CYS B 1 64 ? 5.922 -0.671 4.516 1 98.94 64 CYS B C 1
ATOM 1672 O O . CYS B 1 64 ? 5.258 0.199 5.082 1 98.94 64 CYS B O 1
ATOM 1674 N N . LYS B 1 65 ? 7.137 -0.905 4.781 1 98.88 65 LYS B N 1
ATOM 1675 C CA . LYS B 1 65 ? 7.969 -0.035 5.605 1 98.88 65 LYS B CA 1
ATOM 1676 C C . LYS B 1 65 ? 8.977 0.731 4.75 1 98.88 65 LYS B C 1
ATOM 1678 O O . LYS B 1 65 ? 9.789 0.127 4.047 1 98.88 65 LYS B O 1
ATOM 1683 N N . TYR B 1 66 ? 8.883 1.983 4.836 1 98.62 66 TYR B N 1
ATOM 1684 C CA . TYR B 1 66 ? 9.766 2.852 4.07 1 98.62 66 TYR B CA 1
ATOM 1685 C C . TYR B 1 66 ? 10.969 3.273 4.898 1 98.62 66 TYR B C 1
ATOM 1687 O O . TYR B 1 66 ? 10.836 4.02 5.871 1 98.62 66 TYR B O 1
ATOM 1695 N N . ILE B 1 67 ? 12.125 2.875 4.492 1 98.06 67 ILE B N 1
ATOM 1696 C CA . ILE B 1 67 ? 13.336 3.135 5.262 1 98.06 67 ILE B CA 1
ATOM 1697 C C . ILE B 1 67 ? 14.039 4.375 4.715 1 98.06 67 ILE B C 1
ATOM 1699 O O . ILE B 1 67 ? 14.336 5.309 5.461 1 98.06 67 ILE B O 1
ATOM 1703 N N . LEU B 1 68 ? 14.336 4.391 3.414 1 97 68 LEU B N 1
ATOM 1704 C CA . LEU B 1 68 ? 14.898 5.527 2.693 1 97 68 LEU B CA 1
ATOM 1705 C C . LEU B 1 68 ? 14.086 5.836 1.442 1 97 68 LEU B C 1
ATOM 1707 O O . LEU B 1 68 ? 13.453 4.945 0.874 1 97 68 LEU B O 1
ATOM 1711 N N . PRO B 1 69 ? 14.141 7.105 1.045 1 96.75 69 PRO B N 1
ATOM 1712 C CA . PRO B 1 69 ? 13.367 7.453 -0.148 1 96.75 69 PRO B CA 1
ATOM 1713 C C . PRO B 1 69 ? 13.992 6.918 -1.435 1 96.75 69 PRO B C 1
ATOM 1715 O O . PRO B 1 69 ? 15.219 6.777 -1.52 1 96.75 69 PRO B O 1
ATOM 1718 N N . LEU B 1 70 ? 13.156 6.586 -2.416 1 98.31 70 LEU B N 1
ATOM 1719 C CA . LEU B 1 70 ? 13.578 6.281 -3.781 1 98.31 70 LEU B CA 1
ATOM 1720 C C . LEU B 1 70 ? 13.469 7.512 -4.672 1 98.31 70 LEU B C 1
ATOM 1722 O O . LEU B 1 70 ? 12.508 8.281 -4.57 1 98.31 70 LEU B O 1
ATOM 1726 N N . LEU B 1 71 ? 14.43 7.648 -5.602 1 97.69 71 LEU B N 1
ATOM 1727 C CA . LEU B 1 71 ? 14.484 8.828 -6.453 1 97.69 71 LEU B CA 1
ATOM 1728 C C . LEU B 1 71 ? 14.633 8.438 -7.922 1 97.69 71 LEU B C 1
ATOM 1730 O O . LEU B 1 71 ? 15.188 7.375 -8.227 1 97.69 71 LEU B O 1
ATOM 1734 N N . HIS B 1 72 ? 14.102 9.273 -8.719 1 98.06 72 HIS B N 1
ATOM 1735 C CA . HIS B 1 72 ? 14.383 9.188 -10.141 1 98.06 72 HIS B CA 1
ATOM 1736 C C . HIS B 1 72 ? 15.562 10.07 -10.531 1 98.06 72 HIS B C 1
ATOM 1738 O O . HIS B 1 72 ? 15.703 11.18 -10.008 1 98.06 72 HIS B O 1
ATOM 1744 N N . PRO B 1 73 ? 16.391 9.68 -11.375 1 97.5 73 PRO B N 1
ATOM 1745 C CA . PRO B 1 73 ? 16.391 8.383 -12.062 1 97.5 73 PRO B CA 1
ATOM 1746 C C . PRO B 1 73 ? 17.188 7.324 -11.305 1 97.5 73 PRO B C 1
ATOM 1748 O O . PRO B 1 73 ? 18.25 7.617 -10.766 1 97.5 73 PRO B O 1
ATOM 1751 N N . ASN B 1 74 ? 16.641 6.156 -11.125 1 97.88 74 ASN B N 1
ATOM 1752 C CA . ASN B 1 74 ? 17.359 4.992 -10.617 1 97.88 74 ASN B CA 1
ATOM 1753 C C . ASN B 1 74 ? 16.719 3.688 -11.078 1 97.88 74 ASN B C 1
ATOM 1755 O O . ASN B 1 74 ? 15.555 3.68 -11.492 1 97.88 74 ASN B O 1
ATOM 1759 N N . LYS B 1 75 ? 17.547 2.633 -11.125 1 98.62 75 LYS B N 1
ATOM 1760 C CA . LYS B 1 75 ? 17.047 1.268 -11.242 1 98.62 75 LYS B CA 1
ATOM 1761 C C . LYS B 1 75 ? 17 0.581 -9.883 1 98.62 75 LYS B C 1
ATOM 1763 O O . LYS B 1 75 ? 17.906 0.729 -9.07 1 98.62 75 LYS B O 1
ATOM 1768 N N . ILE B 1 76 ? 15.93 -0.157 -9.727 1 98.88 76 ILE B N 1
ATOM 1769 C CA . ILE B 1 76 ? 15.789 -0.826 -8.438 1 98.88 76 ILE B CA 1
ATOM 1770 C C . ILE B 1 76 ? 15.703 -2.336 -8.641 1 98.88 76 ILE B C 1
ATOM 1772 O O . ILE B 1 76 ? 15.305 -2.799 -9.711 1 98.88 76 ILE B O 1
ATOM 1776 N N . GLN B 1 77 ? 16.188 -3.041 -7.641 1 98.88 77 GLN B N 1
ATOM 1777 C CA . GLN B 1 77 ? 16 -4.484 -7.531 1 98.88 77 GLN B CA 1
ATOM 1778 C C . GLN B 1 77 ? 14.984 -4.824 -6.441 1 98.88 77 GLN B C 1
ATOM 1780 O O . GLN B 1 77 ? 15.172 -4.457 -5.277 1 98.88 77 GLN B O 1
ATOM 1785 N N . VAL B 1 78 ? 13.938 -5.418 -6.82 1 98.81 78 VAL B N 1
ATOM 1786 C CA . VAL B 1 78 ? 12.953 -5.965 -5.887 1 98.81 78 VAL B CA 1
ATOM 1787 C C . VAL B 1 78 ? 13.242 -7.445 -5.645 1 98.81 78 VAL B C 1
ATOM 1789 O O . VAL B 1 78 ? 13.18 -8.258 -6.574 1 98.81 78 VAL B O 1
ATOM 1792 N N . THR B 1 79 ? 13.594 -7.734 -4.438 1 98.56 79 THR B N 1
ATOM 1793 C CA . THR B 1 79 ? 13.797 -9.125 -4.059 1 98.56 79 THR B CA 1
ATOM 1794 C C . THR B 1 79 ? 12.562 -9.688 -3.355 1 98.56 79 THR B C 1
ATOM 1796 O O . THR B 1 79 ? 12.094 -9.117 -2.367 1 98.56 79 THR B O 1
ATOM 1799 N N . GLN B 1 80 ? 12.078 -10.766 -3.889 1 97.88 80 GLN B N 1
ATOM 1800 C CA . GLN B 1 80 ? 10.836 -11.383 -3.42 1 97.88 80 GLN B CA 1
ATOM 1801 C C . GLN B 1 80 ? 11.102 -12.75 -2.801 1 97.88 80 GLN B C 1
ATOM 1803 O O . GLN B 1 80 ? 11.727 -13.609 -3.428 1 97.88 80 GLN B O 1
ATOM 1808 N N . TYR B 1 81 ? 10.602 -12.898 -1.589 1 96.31 81 TYR B N 1
ATOM 1809 C CA . TYR B 1 81 ? 10.68 -14.156 -0.853 1 96.31 81 TYR B CA 1
ATOM 1810 C C . TYR B 1 81 ? 9.297 -14.742 -0.617 1 96.31 81 TYR B C 1
ATOM 1812 O O . TYR B 1 81 ? 8.336 -14.008 -0.393 1 96.31 81 TYR B O 1
ATOM 1820 N N . ILE B 1 82 ? 9.258 -16.062 -0.68 1 95.94 82 ILE B N 1
ATOM 1821 C CA . ILE B 1 82 ? 8.086 -16.703 -0.102 1 95.94 82 ILE B CA 1
ATOM 1822 C C . ILE B 1 82 ? 8.352 -17.031 1.367 1 95.94 82 ILE B C 1
ATOM 1824 O O . ILE B 1 82 ? 9.125 -17.938 1.682 1 95.94 82 ILE B O 1
ATOM 1828 N N . ALA B 1 83 ? 7.699 -16.359 2.205 1 96.31 83 ALA B N 1
ATOM 1829 C CA . ALA B 1 83 ? 7.98 -16.453 3.637 1 96.31 83 ALA B CA 1
ATOM 1830 C C . ALA B 1 83 ? 7.227 -17.609 4.277 1 96.31 83 ALA B C 1
ATOM 1832 O O . ALA B 1 83 ? 7.707 -18.219 5.238 1 96.31 83 ALA B O 1
ATOM 1833 N N . LYS B 1 84 ? 6.082 -17.859 3.785 1 95.56 84 LYS B N 1
ATOM 1834 C CA . LYS B 1 84 ? 5.215 -18.891 4.363 1 95.56 84 LYS B CA 1
ATOM 1835 C C . LYS B 1 84 ? 4.211 -19.406 3.334 1 95.56 84 LYS B C 1
ATOM 1837 O O . LYS B 1 84 ? 3.65 -18.625 2.564 1 95.56 84 LYS B O 1
ATOM 1842 N N . ILE B 1 85 ? 4.07 -20.672 3.299 1 95.44 85 ILE B N 1
ATOM 1843 C CA . ILE B 1 85 ? 2.975 -21.297 2.564 1 95.44 85 ILE B CA 1
ATOM 1844 C C . ILE B 1 85 ? 2.043 -22 3.541 1 95.44 85 ILE B C 1
ATOM 1846 O O . ILE B 1 85 ? 2.428 -23 4.152 1 95.44 85 ILE B O 1
ATOM 1850 N N . GLY B 1 86 ? 0.876 -21.438 3.703 1 96.25 86 GLY B N 1
ATOM 1851 C CA . GLY B 1 86 ? -0.122 -22.062 4.566 1 96.25 86 GLY B CA 1
ATOM 1852 C C . GLY B 1 86 ? -1.069 -22.984 3.824 1 96.25 86 GLY B C 1
ATOM 1853 O O . GLY B 1 86 ? -0.807 -23.359 2.68 1 96.25 86 GLY B O 1
ATOM 1854 N N . ALA B 1 87 ? -2.17 -23.359 4.535 1 97.31 87 ALA B N 1
ATOM 1855 C CA . ALA B 1 87 ? -3.146 -24.266 3.936 1 97.31 87 ALA B CA 1
ATOM 1856 C C . ALA B 1 87 ? -3.916 -23.578 2.812 1 97.31 87 ALA B C 1
ATOM 1858 O O . ALA B 1 87 ? -4.168 -24.188 1.766 1 97.31 87 ALA B O 1
ATOM 1859 N N . ALA B 1 88 ? -4.277 -22.312 3.061 1 98.19 88 ALA B N 1
ATOM 1860 C CA . ALA B 1 88 ? -5.117 -21.609 2.094 1 98.19 88 ALA B CA 1
ATOM 1861 C C . ALA B 1 88 ? -4.578 -20.203 1.811 1 98.19 88 ALA B C 1
ATOM 1863 O O . ALA B 1 88 ? -5.32 -19.328 1.37 1 98.19 88 ALA B O 1
ATOM 1864 N N . SER B 1 89 ? -3.268 -20 2.207 1 98.25 89 SER B N 1
ATOM 1865 C CA . SER B 1 89 ? -2.676 -18.672 2.016 1 98.25 89 SER B CA 1
ATOM 1866 C C . SER B 1 89 ? -1.163 -18.766 1.839 1 98.25 89 SER B C 1
ATOM 1868 O O . SER B 1 89 ? -0.56 -19.797 2.137 1 98.25 89 SER B O 1
ATOM 1870 N N . MET B 1 90 ? -0.622 -17.719 1.292 1 97.25 90 MET B N 1
ATOM 1871 C CA . MET B 1 90 ? 0.825 -17.562 1.172 1 97.25 90 MET B CA 1
ATOM 1872 C C . MET B 1 90 ? 1.252 -16.141 1.521 1 97.25 90 MET B C 1
ATOM 1874 O O . MET B 1 90 ? 0.485 -15.195 1.332 1 97.25 90 MET B O 1
ATOM 1878 N N . GLU B 1 91 ? 2.479 -16.078 2.043 1 98.19 91 GLU B N 1
ATOM 1879 C CA . GLU B 1 91 ? 3.023 -14.781 2.424 1 98.19 91 GLU B CA 1
ATOM 1880 C C . GLU B 1 91 ? 4.324 -14.484 1.682 1 98.19 91 GLU B C 1
ATOM 1882 O O . GLU B 1 91 ? 5.238 -15.312 1.672 1 98.19 91 GLU B O 1
ATOM 1887 N N . PHE B 1 92 ? 4.309 -13.367 1.064 1 98 92 PHE B N 1
ATOM 1888 C CA . PHE B 1 92 ? 5.52 -12.859 0.424 1 98 92 PHE B CA 1
ATOM 1889 C C . PHE B 1 92 ? 6.168 -11.773 1.273 1 98 92 PHE B C 1
ATOM 1891 O O . PHE B 1 92 ? 5.473 -11 1.942 1 98 92 PHE B O 1
ATOM 1898 N N . GLU B 1 93 ? 7.461 -11.75 1.208 1 98.62 93 GLU B N 1
ATOM 1899 C CA . GLU B 1 93 ? 8.25 -10.641 1.721 1 98.62 93 GLU B CA 1
ATOM 1900 C C . GLU B 1 93 ? 9.094 -10.008 0.62 1 98.62 93 GLU B C 1
ATOM 1902 O O . GLU B 1 93 ? 9.523 -10.695 -0.311 1 98.62 93 GLU B O 1
ATOM 1907 N N . TYR B 1 94 ? 9.281 -8.742 0.757 1 98.81 94 TYR B N 1
ATOM 1908 C CA . TYR B 1 94 ? 10.008 -8.008 -0.276 1 98.81 94 TYR B CA 1
ATOM 1909 C C . TYR B 1 94 ? 11.078 -7.113 0.337 1 98.81 94 TYR B C 1
ATOM 1911 O O . TYR B 1 94 ? 10.898 -6.59 1.44 1 98.81 94 TYR B O 1
ATOM 1919 N N . GLU B 1 95 ? 12.109 -6.93 -0.413 1 98.81 95 GLU B N 1
ATOM 1920 C CA . GLU B 1 95 ? 13.102 -5.879 -0.2 1 98.81 95 GLU B CA 1
ATOM 1921 C C . GLU B 1 95 ? 13.367 -5.109 -1.488 1 98.81 95 GLU B C 1
ATOM 1923 O O . GLU B 1 95 ? 13.453 -5.699 -2.566 1 98.81 95 GLU B O 1
ATOM 1928 N N . ILE B 1 96 ? 13.461 -3.857 -1.378 1 98.94 96 ILE B N 1
ATOM 1929 C CA . ILE B 1 96 ? 13.914 -3.049 -2.504 1 98.94 96 ILE B CA 1
ATOM 1930 C C . ILE B 1 96 ? 15.297 -2.473 -2.201 1 98.94 96 ILE B C 1
ATOM 1932 O O . ILE B 1 96 ? 15.547 -1.997 -1.091 1 98.94 96 ILE B O 1
ATOM 1936 N N . ARG B 1 97 ? 16.141 -2.535 -3.154 1 98.81 97 ARG B N 1
ATOM 1937 C CA . ARG B 1 97 ? 17.453 -1.895 -3.166 1 98.81 97 ARG B CA 1
ATOM 1938 C C . ARG B 1 97 ? 17.688 -1.132 -4.465 1 98.81 97 ARG B C 1
ATOM 1940 O O . ARG B 1 97 ? 17.078 -1.452 -5.492 1 98.81 97 ARG B O 1
ATOM 1947 N N . ILE B 1 98 ? 18.531 -0.083 -4.352 1 98.69 98 ILE B N 1
ATOM 1948 C CA . ILE B 1 98 ? 19.078 0.445 -5.598 1 98.69 98 ILE B CA 1
ATOM 1949 C C . ILE B 1 98 ? 19.969 -0.606 -6.262 1 98.69 98 ILE B C 1
ATOM 1951 O O . ILE B 1 98 ? 20.75 -1.272 -5.594 1 98.69 98 ILE B O 1
ATOM 1955 N N . LEU B 1 99 ? 19.781 -0.768 -7.57 1 98.56 99 LEU B N 1
ATOM 1956 C CA . LEU B 1 99 ? 20.562 -1.796 -8.266 1 98.56 99 LEU B CA 1
ATOM 1957 C C . LEU B 1 99 ? 22.047 -1.622 -8.008 1 98.56 99 LEU B C 1
ATOM 1959 O O . LEU B 1 99 ? 22.594 -0.529 -8.195 1 98.56 99 LEU B O 1
ATOM 1963 N N . GLY B 1 100 ? 22.672 -2.635 -7.551 1 97.69 100 GLY B N 1
ATOM 1964 C CA . GLY B 1 100 ? 24.109 -2.605 -7.293 1 97.69 100 GLY B CA 1
ATOM 1965 C C . GLY B 1 100 ? 24.438 -2.248 -5.855 1 97.69 100 GLY B C 1
ATOM 1966 O O . GLY B 1 100 ? 25.609 -2.314 -5.453 1 97.69 100 GLY B O 1
ATOM 1967 N N . SER B 1 101 ? 23.5 -1.809 -5.09 1 98.06 101 SER B N 1
ATOM 1968 C CA . SER B 1 101 ? 23.719 -1.464 -3.686 1 98.06 101 SER B CA 1
ATOM 1969 C C . SER B 1 101 ? 23.25 -2.586 -2.766 1 98.06 101 SER B C 1
ATOM 1971 O O . SER B 1 101 ? 22.297 -3.307 -3.088 1 98.06 101 SER B O 1
ATOM 1973 N N . ASP B 1 102 ? 23.875 -2.678 -1.666 1 97.56 102 ASP B N 1
ATOM 1974 C CA . ASP B 1 102 ? 23.469 -3.674 -0.678 1 97.56 102 ASP B CA 1
ATOM 1975 C C . ASP B 1 102 ? 22.5 -3.074 0.344 1 97.56 102 ASP B C 1
ATOM 1977 O O . ASP B 1 102 ? 21.938 -3.795 1.17 1 97.56 102 ASP B O 1
ATOM 1981 N N . GLU B 1 103 ? 22.312 -1.842 0.249 1 98.25 103 GLU B N 1
ATOM 1982 C CA . GLU B 1 103 ? 21.469 -1.15 1.223 1 98.25 103 GLU B CA 1
ATOM 1983 C C . GLU B 1 103 ? 19.984 -1.415 0.962 1 98.25 103 GLU B C 1
ATOM 1985 O O . GLU B 1 103 ? 19.5 -1.195 -0.148 1 98.25 103 GLU B O 1
ATOM 1990 N N . VAL B 1 104 ? 19.281 -1.935 2 1 98.69 104 VAL B N 1
ATOM 1991 C CA . VAL B 1 104 ? 17.844 -2.135 1.892 1 98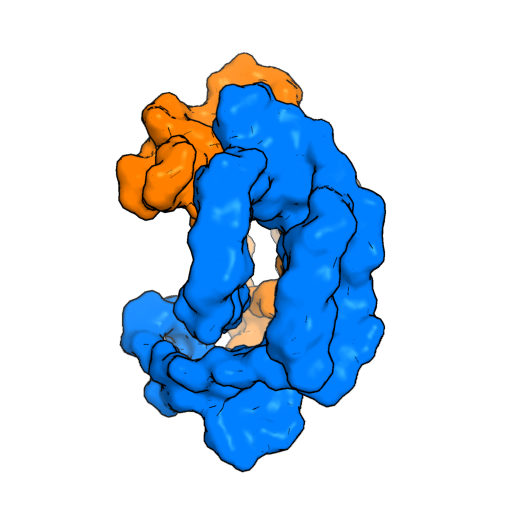.69 104 VAL B CA 1
ATOM 1992 C C . VAL B 1 104 ? 17.125 -0.801 2.074 1 98.69 104 VAL B C 1
ATOM 1994 O O . VAL B 1 104 ? 17.297 -0.129 3.094 1 98.69 104 VAL B O 1
ATOM 1997 N N . ILE B 1 105 ? 16.25 -0.436 1.106 1 98.5 105 ILE B N 1
ATOM 1998 C CA . ILE B 1 105 ? 15.562 0.849 1.094 1 98.5 105 ILE B CA 1
ATOM 1999 C C . ILE B 1 105 ? 14.125 0.664 1.563 1 98.5 105 ILE B C 1
ATOM 2001 O O . ILE B 1 105 ? 13.508 1.598 2.082 1 98.5 105 ILE B O 1
ATOM 2005 N N . THR B 1 106 ? 13.609 -0.46 1.343 1 98.75 106 THR B N 1
ATOM 2006 C CA . THR B 1 106 ? 12.211 -0.75 1.633 1 98.75 106 THR B CA 1
ATOM 2007 C C . THR B 1 106 ? 12.023 -2.225 1.983 1 98.75 106 THR B C 1
ATOM 2009 O O . THR B 1 106 ? 12.648 -3.096 1.372 1 98.75 106 THR B O 1
ATOM 2012 N N . ARG B 1 107 ? 11.188 -2.512 2.971 1 98.88 107 ARG B N 1
ATOM 2013 C CA . ARG B 1 107 ? 10.688 -3.852 3.262 1 98.88 107 ARG B CA 1
ATOM 2014 C C . ARG B 1 107 ? 9.164 -3.898 3.182 1 98.88 107 ARG B C 1
ATOM 2016 O O . ARG B 1 107 ? 8.484 -2.947 3.582 1 98.88 107 ARG B O 1
ATOM 2023 N N . ALA B 1 108 ? 8.688 -4.992 2.729 1 98.94 108 ALA B N 1
ATOM 2024 C CA . ALA B 1 108 ? 7.242 -5.105 2.59 1 98.94 108 ALA B CA 1
ATOM 2025 C C . ALA B 1 108 ? 6.789 -6.562 2.688 1 98.94 108 ALA B C 1
ATOM 2027 O O . ALA B 1 108 ? 7.617 -7.477 2.682 1 98.94 108 ALA B O 1
ATOM 2028 N N . LYS B 1 109 ? 5.484 -6.73 2.852 1 98.81 109 LYS B N 1
ATOM 2029 C CA . LYS B 1 109 ? 4.871 -8.055 2.9 1 98.81 109 LYS B CA 1
ATOM 2030 C C . LYS B 1 109 ? 3.506 -8.055 2.219 1 98.81 109 LYS B C 1
ATOM 2032 O O . LYS B 1 109 ? 2.838 -7.016 2.16 1 98.81 109 LYS B O 1
ATOM 2037 N N . ALA B 1 110 ? 3.16 -9.133 1.71 1 98.81 110 ALA B N 1
ATOM 2038 C CA . ALA B 1 110 ? 1.831 -9.367 1.147 1 98.81 110 ALA B CA 1
ATOM 2039 C C . ALA B 1 110 ? 1.314 -10.758 1.504 1 98.81 110 ALA B C 1
ATOM 2041 O O . ALA B 1 110 ? 2.035 -11.742 1.366 1 98.81 110 ALA B O 1
ATOM 2042 N N . LYS B 1 111 ? 0.126 -10.773 1.973 1 98.81 111 LYS B N 1
ATOM 2043 C CA . LYS B 1 111 ? -0.567 -12.047 2.189 1 98.81 111 LYS B CA 1
ATOM 2044 C C . LYS B 1 111 ? -1.59 -12.305 1.087 1 98.81 111 LYS B C 1
ATOM 2046 O O . LYS B 1 111 ? -2.381 -11.422 0.746 1 98.81 111 LYS B O 1
ATOM 2051 N N . LEU B 1 112 ? -1.553 -13.445 0.558 1 98.38 112 LEU B N 1
ATOM 2052 C CA . LEU B 1 112 ? -2.465 -13.844 -0.506 1 98.38 112 LEU B CA 1
ATOM 2053 C C . LEU B 1 112 ? -3.354 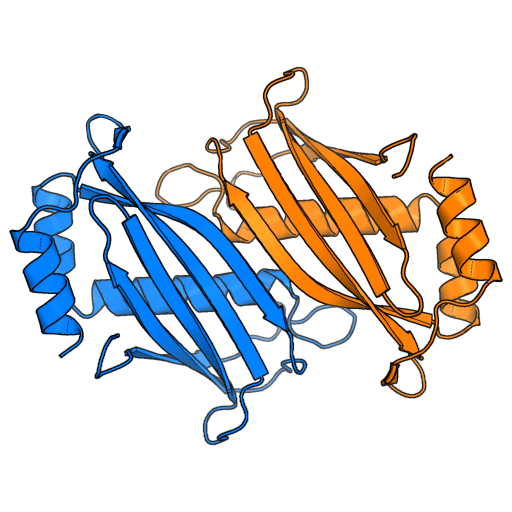-15 -0.053 1 98.38 112 LEU B C 1
ATOM 2055 O O . LEU B 1 112 ? -2.881 -15.938 0.598 1 98.38 112 LEU B O 1
ATOM 2059 N N . ALA B 1 113 ? -4.555 -14.922 -0.394 1 98.12 113 ALA B N 1
ATOM 2060 C CA . ALA B 1 113 ? -5.512 -15.992 -0.13 1 98.12 113 ALA B CA 1
ATOM 2061 C C . ALA B 1 113 ? -5.812 -16.781 -1.4 1 98.12 113 ALA B C 1
ATOM 2063 O O . ALA B 1 113 ? -5.934 -16.203 -2.482 1 98.12 113 ALA B O 1
ATOM 2064 N N . CYS B 1 114 ? -5.988 -18.016 -1.245 1 98.12 114 CYS B N 1
ATOM 2065 C CA . CYS B 1 114 ? -6.25 -18.906 -2.367 1 98.12 114 CYS B CA 1
ATOM 2066 C C . CYS B 1 114 ? -7.75 -19.109 -2.564 1 98.12 114 CYS B C 1
ATOM 2068 O O . CYS B 1 114 ? -8.461 -19.469 -1.624 1 98.12 114 CYS B O 1
ATOM 2070 N N . TYR B 1 115 ? -8.148 -18.875 -3.826 1 95.88 115 TYR B N 1
ATOM 2071 C CA . TYR B 1 115 ? -9.57 -18.984 -4.141 1 95.88 115 TYR B CA 1
ATOM 2072 C C . TYR B 1 115 ? -9.789 -19.828 -5.395 1 95.88 115 TYR B C 1
ATOM 2074 O O . TYR B 1 115 ? -8.898 -19.938 -6.234 1 95.88 115 TYR B O 1
ATOM 2082 N N . ASN B 1 116 ? -11.039 -20.391 -5.445 1 95.62 116 ASN B N 1
ATOM 2083 C CA . ASN B 1 116 ? -11.539 -20.938 -6.707 1 95.62 116 ASN B CA 1
ATOM 2084 C C . ASN B 1 116 ? -12.133 -19.844 -7.59 1 95.62 116 ASN B C 1
ATOM 2086 O O . ASN B 1 116 ? -13.117 -19.188 -7.215 1 95.62 116 ASN B O 1
ATOM 2090 N N . ALA B 1 117 ? -11.562 -19.688 -8.742 1 91.81 117 ALA B N 1
ATOM 2091 C CA . ALA B 1 117 ? -11.953 -18.578 -9.602 1 91.81 117 ALA B CA 1
ATOM 2092 C C . ALA B 1 117 ? -13.375 -18.75 -10.125 1 91.81 117 ALA B C 1
ATOM 2094 O O . ALA B 1 117 ? -14.055 -17.781 -10.453 1 91.81 117 ALA B O 1
ATOM 2095 N N . LYS B 1 118 ? -13.828 -19.938 -10.227 1 92.25 118 LYS B N 1
ATOM 2096 C CA . LYS B 1 118 ? -15.164 -20.234 -10.734 1 92.25 118 LYS B CA 1
ATOM 2097 C C . LYS B 1 118 ? -16.234 -19.969 -9.672 1 92.25 118 LYS B C 1
ATOM 2099 O O . LYS B 1 118 ? -17.266 -19.375 -9.969 1 92.25 118 LYS B O 1
ATOM 2104 N N . THR B 1 119 ? -15.898 -20.312 -8.461 1 92.88 119 THR B N 1
ATOM 2105 C CA . THR B 1 119 ? -16.906 -20.219 -7.406 1 92.88 119 THR B CA 1
ATOM 2106 C C . THR B 1 119 ? -16.703 -18.938 -6.598 1 92.88 119 THR B C 1
ATOM 2108 O O . THR B 1 119 ? -17.609 -18.516 -5.883 1 92.88 119 THR B O 1
ATOM 2111 N N . GLY B 1 120 ? -15.547 -18.438 -6.605 1 89.75 120 GLY B N 1
ATOM 2112 C CA . GLY B 1 120 ? -15.227 -17.266 -5.812 1 89.75 120 GLY B CA 1
ATOM 2113 C C . GLY B 1 120 ? -15.07 -17.562 -4.332 1 89.75 120 GLY B C 1
ATOM 2114 O O . GLY B 1 120 ? -15.227 -16.672 -3.492 1 89.75 120 GLY B O 1
ATOM 2115 N N . ARG B 1 121 ? -14.781 -18.844 -4.086 1 94.25 121 ARG B N 1
ATOM 2116 C CA . ARG B 1 121 ? -14.688 -19.266 -2.689 1 94.25 121 ARG B CA 1
ATOM 2117 C C . ARG B 1 121 ? -13.25 -19.609 -2.316 1 94.25 121 ARG B C 1
ATOM 2119 O O . ARG B 1 121 ? -12.484 -20.094 -3.152 1 94.25 121 ARG B O 1
ATOM 2126 N N . LEU B 1 122 ? -12.992 -19.391 -1.013 1 96.81 122 LEU B N 1
ATOM 2127 C CA . LEU B 1 122 ? -11.695 -19.781 -0.467 1 96.81 122 LEU B CA 1
ATOM 2128 C C . LEU B 1 122 ? -11.492 -21.297 -0.582 1 96.81 122 LEU B C 1
ATOM 2130 O O . LEU B 1 122 ? -12.43 -22.062 -0.388 1 96.81 122 LEU B O 1
ATOM 2134 N N . GLN B 1 123 ? -10.266 -21.688 -0.849 1 97.44 123 GLN B N 1
ATOM 2135 C CA . GLN B 1 123 ? -9.922 -23.109 -0.892 1 97.44 123 GLN B CA 1
ATOM 2136 C C . GLN B 1 123 ? -8.492 -23.344 -0.427 1 97.44 123 GLN B C 1
ATOM 2138 O O . GLN B 1 123 ? -7.688 -22.406 -0.374 1 97.44 123 GLN B O 1
ATOM 2143 N N . LYS B 1 124 ? -8.242 -24.609 -0.137 1 97.88 124 LYS B N 1
ATOM 2144 C CA . LYS B 1 124 ? -6.871 -25 0.167 1 97.88 124 LYS B CA 1
ATOM 2145 C C . LYS B 1 124 ? -6 -24.969 -1.084 1 97.88 124 LYS B C 1
ATOM 2147 O O . LYS B 1 124 ? -6.473 -25.25 -2.186 1 97.88 124 LYS B O 1
ATOM 2152 N N . ILE B 1 125 ? -4.746 -24.594 -0.847 1 97.5 125 ILE B N 1
ATOM 2153 C CA . ILE B 1 125 ? -3.781 -24.703 -1.937 1 97.5 125 ILE B CA 1
ATOM 2154 C C . ILE B 1 125 ? -3.617 -26.156 -2.355 1 97.5 125 ILE B C 1
ATOM 2156 O O . ILE B 1 125 ? -3.18 -26.984 -1.561 1 97.5 125 ILE B O 1
ATOM 2160 N N . PRO B 1 126 ? -3.926 -26.422 -3.613 1 97.12 126 PRO B N 1
ATOM 2161 C CA . PRO B 1 126 ? -3.779 -27.812 -4.051 1 97.12 126 PRO B CA 1
ATOM 2162 C C . PRO B 1 126 ? -2.344 -28.328 -3.932 1 97.12 126 PRO B C 1
ATOM 2164 O O . PRO B 1 126 ? -1.396 -27.578 -4.203 1 97.12 126 PRO B O 1
ATOM 2167 N N . PRO B 1 127 ? -2.232 -29.594 -3.566 1 96 127 PRO B N 1
ATOM 2168 C CA . PRO B 1 127 ? -0.89 -30.141 -3.355 1 96 127 PRO B CA 1
ATOM 2169 C C . PRO B 1 127 ? 0.006 -29.984 -4.586 1 96 127 PRO B C 1
ATOM 2171 O O . PRO B 1 127 ? 1.196 -29.688 -4.453 1 96 127 PRO B O 1
ATOM 2174 N N . GLN B 1 128 ? -0.492 -30.172 -5.715 1 95.06 128 GLN B N 1
ATOM 2175 C CA . GLN B 1 128 ? 0.3 -30.062 -6.938 1 95.06 128 GLN B CA 1
ATOM 2176 C C . GLN B 1 128 ? 0.802 -28.641 -7.148 1 95.06 128 GLN B C 1
ATOM 2178 O O . GLN B 1 128 ? 1.938 -28.438 -7.578 1 95.06 128 GLN B O 1
ATOM 2183 N N . LEU B 1 129 ? -0.049 -27.719 -6.93 1 94.19 129 LEU B N 1
ATOM 2184 C CA . LEU B 1 129 ? 0.353 -26.328 -7.055 1 94.19 129 LEU B CA 1
ATOM 2185 C C . LEU B 1 129 ? 1.441 -25.984 -6.043 1 94.19 129 LEU B C 1
ATOM 2187 O O . LEU B 1 129 ? 2.412 -25.297 -6.379 1 94.19 129 LEU B O 1
ATOM 2191 N N . LYS B 1 130 ? 1.242 -26.391 -4.852 1 93.69 130 LYS B N 1
ATOM 2192 C CA . LYS B 1 130 ? 2.24 -26.172 -3.809 1 93.69 130 LYS B CA 1
ATOM 2193 C C . LYS B 1 130 ? 3.604 -26.719 -4.23 1 93.69 130 LYS B C 1
ATOM 2195 O O . LYS B 1 130 ? 4.629 -26.062 -4.023 1 93.69 130 LYS B O 1
ATOM 2200 N N . GLN B 1 131 ? 3.604 -27.859 -4.809 1 92.25 131 GLN B N 1
ATOM 2201 C CA . GLN B 1 131 ? 4.844 -28.469 -5.27 1 92.25 131 GLN B CA 1
ATOM 2202 C C . GLN B 1 131 ? 5.5 -27.625 -6.363 1 92.25 131 GLN B C 1
ATOM 2204 O O . GLN B 1 131 ? 6.719 -27.453 -6.367 1 92.25 131 GLN B O 1
ATOM 2209 N N . LEU B 1 132 ? 4.66 -27.172 -7.266 1 90.38 132 LEU B N 1
ATOM 2210 C CA . LEU B 1 132 ? 5.18 -26.328 -8.344 1 90.38 132 LEU B CA 1
ATOM 2211 C C . LEU B 1 132 ? 5.816 -25.062 -7.793 1 90.38 132 LEU B C 1
ATOM 2213 O O . LEU B 1 132 ? 6.871 -24.641 -8.273 1 90.38 132 LEU B O 1
ATOM 2217 N N . ILE B 1 133 ? 5.203 -24.453 -6.793 1 91.25 133 ILE B N 1
ATOM 2218 C CA . ILE B 1 133 ? 5.699 -23.219 -6.168 1 91.25 133 ILE B CA 1
ATOM 2219 C C . ILE B 1 133 ? 7.039 -23.5 -5.488 1 91.25 133 ILE B C 1
ATOM 2221 O O . ILE B 1 133 ? 7.98 -22.719 -5.613 1 91.25 133 ILE B O 1
ATOM 2225 N N . LEU B 1 134 ? 7.113 -24.609 -4.84 1 88.25 134 LEU B N 1
ATOM 2226 C CA . LEU B 1 134 ? 8.32 -24.984 -4.109 1 88.25 134 LEU B CA 1
ATOM 2227 C C . LEU B 1 134 ? 9.461 -25.297 -5.074 1 88.25 134 LEU B C 1
ATOM 2229 O O . LEU B 1 134 ? 10.625 -24.984 -4.785 1 88.25 134 LEU B O 1
ATOM 2233 N N . GLU B 1 135 ? 9.156 -25.875 -6.168 1 83.69 135 GLU B N 1
ATOM 2234 C CA . GLU B 1 135 ? 10.164 -26.203 -7.172 1 83.69 135 GLU B CA 1
ATOM 2235 C C . GLU B 1 135 ? 10.734 -24.953 -7.816 1 83.69 135 GLU B C 1
ATOM 2237 O O . GLU B 1 135 ? 11.922 -24.906 -8.164 1 83.69 135 GLU B O 1
ATOM 2242 N N . GLU B 1 136 ? 9.859 -23.984 -8.023 1 78.56 136 GLU B N 1
ATOM 2243 C CA . GLU B 1 136 ? 10.281 -22.719 -8.609 1 78.56 136 GLU B CA 1
ATOM 2244 C C . GLU B 1 136 ? 11.164 -21.938 -7.648 1 78.56 136 GLU B C 1
ATOM 2246 O O . GLU B 1 136 ? 11.961 -21.094 -8.07 1 78.56 136 GLU B O 1
ATOM 2251 N N . ASN B 1 137 ? 11.109 -22.156 -6.348 1 76.38 137 ASN B N 1
ATOM 2252 C CA . ASN B 1 137 ? 11.812 -21.391 -5.336 1 76.38 137 ASN B CA 1
ATOM 2253 C C . ASN B 1 137 ? 13.031 -22.141 -4.805 1 76.38 137 ASN B C 1
ATOM 2255 O O . ASN B 1 137 ? 13.688 -21.688 -3.867 1 76.38 137 ASN B O 1
ATOM 2259 N N . ASP B 1 138 ? 13.211 -23.375 -5.227 1 69.44 138 ASP B N 1
ATOM 2260 C CA . ASP B 1 138 ? 14.43 -24.125 -4.93 1 69.44 138 ASP B CA 1
ATOM 2261 C C . ASP B 1 138 ? 15.57 -23.703 -5.859 1 69.44 138 ASP B C 1
ATOM 2263 O O . ASP B 1 138 ? 15.336 -23.375 -7.023 1 69.44 138 ASP B O 1
#

Foldseek 3Di:
DQPAWQKDKDWDDPVLADPVQFRDPVCVVVVVVVSVVCLQVVDPVLVVVCVVQQKDKDWPDKDKDFAATHHPGFMKMKIKDFPDDDFFKTKIKIFIDTVPDPDTGMIMMTMIGMDRNVVRGTGTDDPVSVVSVNVSRD/DQPAWQKDKDWDDPVLADPVQFRDPVCVVVVVVVSVVCLCVVDPVLVVVCVVQQKDKDWPDKDKDFAATHHPGFMKMKIKDFPDDDFFKTKIKIFIDTVPDPDTGMIMMTMIGMDRNVVRGTGTDDPVSVVSVNVSRD

InterPro domains:
  IPR006684 Acyl-CoA thioester hydrolase YbgC/YbaW family [PIRSF003230] (3-134)
  IPR029069 HotDog domain superfamily [SSF54637] (2-132)
  IPR050563 4-hydroxybenzoyl-CoA thioesterase [PTHR31793] (10-133)

Organism: Francisella tularensis subsp. tularensis (strain SCHU S4 / Schu 4) (NCBI:txid177416)

Solvent-accessible surface area (backbone atoms only — not comparable to full-atom values): 14484 Å² total; per-residue (Å²): 108,54,83,41,61,49,76,36,78,49,71,48,50,78,84,45,37,41,99,85,57,30,48,34,81,46,50,55,47,49,53,53,50,48,40,53,50,51,56,46,67,72,32,63,65,56,49,53,49,28,61,76,66,35,48,40,75,44,76,39,32,40,37,39,38,52,72,49,88,50,50,67,82,40,46,34,33,39,38,38,34,51,59,43,78,57,64,38,35,37,30,36,34,37,35,31,22,49,63,93,50,87,56,75,29,30,41,33,38,38,33,30,36,28,27,30,62,83,77,72,38,79,36,65,59,50,68,67,56,52,49,51,54,51,59,70,28,95,107,54,85,41,64,50,76,35,77,48,73,48,49,76,84,44,37,41,99,85,58,29,49,35,81,45,50,55,46,49,54,52,50,50,39,54,50,52,55,46,67,72,33,62,66,57,48,53,51,30,62,75,66,34,48,40,74,43,73,37,32,40,37,40,38,52,72,50,89,50,50,66,84,40,46,33,32,39,37,40,35,51,59,44,78,57,64,38,34,37,31,37,34,37,38,32,21,50,62,94,50,86,56,75,29,32,40,33,39,37,33,29,36,26,27,30,62,83,76,72,37,79,37,66,60,51,69,68,56,52,50,52,54,51,59,71,27,96

Nearest PDB structures (foldseek):
  5v10-assembly1_A-2  TM=8.793E-01  e=2.202E-11  Pseudomonas aeruginosa PAO1
  5v10-assembly1_B-2  TM=8.823E-01  e=2.971E-11  Pseudomonas aeruginosa PAO1
  5vpj-assembly2_E  TM=8.897E-01  e=1.328E-10  Actinomadura verrucosospora
  5vpj-assembly2_H  TM=8.813E-01  e=1.792E-10  Actinomadura verrucosospora
  5vpj-assembly2_G  TM=8.841E-01  e=2.418E-10  Actinomadura verrucosospora

Sequence (276 aa):
MTTNPFKYITNIRFVDTDKYGHVNNSIYFNYFEEARTAWVYNSKQLISWAEQNSVQFVISEQCCKYILPLLHPNKIQVTQYIAKIGAASMEFEYEIRILGSDEVITRAKAKLACYNAKTGRLQKIPPQLKQLILEENDMTTNPFKYITNIRFVDTDKYGHVNNSIYFNYFEEARTAWVYNSKQLISWAEQNSVQFVISEQCCKYILPLLHPNKIQVTQYIAKIGAASMEFEYEIRILGSDEVITRAKAKLACYNAKTGRLQKIPPQLKQLILEEND

Secondary structure (DSSP, 8-state):
--SS-EEEEEEPPGGGB-TTSBB-GGGHHHHHHHHHHHHHHT-HHHHHHHHHTTEEEEEEEEEEEE-S--BSS-EEEEEEEEEEE-SSEEEEEEEEEETT---EEEEEEEEEEEEETTTTEE-PPPHHHHHHHHHHT-/--SS-EEEEEEPPGGGB-TTSBBPTTTHHHHHHHHHHHHHHT-HHHHHHHHHTTEEEEEEEEEEEE-S--BSS-EEEEEEEEEEE-SSEEEEEEEEEETT---EEEEEEEEEEEEETTTTEE-PPPHHHHHHHHHHT-

Radius of gyration: 20.05 Å; Cα contacts (8 Å, |Δi|>4): 550; chains: 2; bounding box: 49×59×38 Å

pLDDT: mean 95.09, std 6.56, range [56.06, 98.94]